Protein AF-A0A1B8AAI4-F1 (afdb_monomer)

Organism: Fusarium poae (NCBI:txid36050)

Nearest PDB structures (foldseek):
  9ij2-assembly1_A  TM=4.104E-01  e=3.677E-02  Mus musculus
  9ij5-assembly1_A  TM=4.271E-01  e=2.477E-01  Mus musculus
  7ygn-assembly1_A  TM=4.098E-01  e=9.358E-01  Mus musculus
  6qzk-assembly1_A  TM=4.898E-01  e=2.102E+00  Clostridium butyricum

Solvent-accessible surface area (backbone atoms only — not comparable to full-atom values): 19012 Å² total; per-residue (Å²): 134,85,79,75,84,74,70,87,77,75,79,49,54,63,94,78,35,78,76,90,71,96,54,97,81,63,77,77,63,63,61,59,46,61,58,96,90,41,52,33,32,42,46,83,74,74,63,85,56,103,82,72,88,71,78,86,84,61,49,58,63,83,48,30,52,53,31,27,33,72,86,79,64,48,39,24,36,46,53,34,62,35,56,66,68,72,44,85,81,81,52,39,64,50,79,89,48,59,62,64,49,34,47,44,36,34,75,77,64,42,24,33,70,81,79,52,43,72,61,76,88,74,88,81,90,84,88,91,82,78,73,50,75,64,56,53,50,50,51,53,48,50,55,49,48,53,52,48,52,53,48,52,52,52,50,46,47,50,32,64,79,66,71,49,61,56,60,59,64,57,34,64,70,58,44,50,58,50,31,72,78,39,57,80,44,67,86,67,56,64,78,47,39,67,59,51,51,50,52,47,51,54,50,46,52,57,49,49,54,50,50,30,49,51,57,71,59,26,75,45,50,36,25,37,38,44,50,77,46,73,45,99,86,73,44,40,37,37,39,31,32,41,36,34,28,30,74,86,70,45,82,45,75,45,79,76,46,78,40,77,52,79,77,68,90,43,16,64,50,53,22,55,55,50,49,49,52,35,56,74,50,68,40,57,96,37,62,52,38,67,46,65,72,100,48,76,38,50,61,50,13,52,53,54,41,44,46,73,65,37,73,85,61,50,72,78,58,58,79,75,66

Mean predicted aligned error: 17.2 Å

Secondary structure (DSSP, 8-state):
-----------S-TTT-------SS-----SEEEETTEEEEEHHHH--STT------SGGGGSEEEEEETTT--EEEEEHHHHHTTPPP---B-SS-SHHHHHHHHHHH-B-TTT-SBPP-------S-PPPHHHHHHHHHHHHHHHHHHHHHHHHHHHHHTT--GGGGG-HHHHHHHHHH-GGGGGTS-SSHHHHHHHHHHHHHHHHHHHHHHHHT-SS-EEEEEEEEE-TTS-EEEEEEEEEE-TTS-EEEEEEEEEE--SS--HHHHHHHHHHHHHHTT-GGGEEEEE--S-HHHHHHHHHHHHHH-TT--HHHHTT-

pLDDT: mean 79.58, std 19.48, range [28.8, 98.44]

Structure (mmCIF, N/CA/C/O backbone):
data_AF-A0A1B8AAI4-F1
#
_entry.id   AF-A0A1B8AAI4-F1
#
loop_
_atom_site.group_PDB
_atom_site.id
_atom_site.type_symbol
_atom_site.label_atom_id
_atom_site.label_alt_id
_atom_site.label_comp_id
_atom_site.label_asym_id
_atom_site.label_entity_id
_atom_site.label_seq_id
_atom_site.pdbx_PDB_ins_code
_atom_site.Cartn_x
_atom_site.Cartn_y
_atom_site.Cartn_z
_atom_site.occupancy
_atom_site.B_iso_or_equiv
_atom_site.auth_seq_id
_atom_site.auth_comp_id
_atom_site.auth_asym_id
_atom_site.auth_atom_id
_atom_site.pdbx_PDB_model_num
ATOM 1 N N . MET A 1 1 ? 27.679 26.493 27.510 1.00 34.38 1 MET A N 1
ATOM 2 C CA . MET A 1 1 ? 28.399 26.638 26.229 1.00 34.38 1 MET A CA 1
ATOM 3 C C . MET A 1 1 ? 27.343 26.735 25.140 1.00 34.38 1 MET A C 1
ATOM 5 O O . MET A 1 1 ? 26.678 25.747 24.858 1.00 34.38 1 MET A O 1
ATOM 9 N N . GLN A 1 2 ? 27.057 27.962 24.707 1.00 28.80 2 GLN A N 1
ATOM 10 C CA . GLN A 1 2 ? 25.957 28.299 23.803 1.00 28.80 2 GLN A CA 1
ATOM 11 C C . GLN A 1 2 ? 26.214 27.656 22.432 1.00 28.80 2 GLN A C 1
ATOM 13 O O . GLN A 1 2 ? 27.247 27.909 21.822 1.00 28.80 2 GLN A O 1
ATOM 18 N N . ARG A 1 3 ? 25.306 26.786 21.972 1.00 29.67 3 ARG A N 1
ATOM 19 C CA . ARG A 1 3 ? 25.207 26.445 20.548 1.00 29.67 3 ARG A CA 1
ATOM 20 C C . ARG A 1 3 ? 24.623 27.680 19.877 1.00 29.67 3 ARG A C 1
ATOM 22 O O . ARG A 1 3 ? 23.452 27.971 20.097 1.00 29.67 3 ARG A O 1
ATOM 29 N N . GLU A 1 4 ? 25.459 28.417 19.158 1.00 33.31 4 GLU A N 1
ATOM 30 C CA . GLU A 1 4 ? 25.030 29.517 18.299 1.00 33.31 4 GLU A CA 1
ATOM 31 C C . GLU A 1 4 ? 23.899 29.034 17.382 1.00 33.31 4 GLU A C 1
ATOM 33 O O . GLU A 1 4 ? 23.954 27.931 16.826 1.00 33.31 4 GLU A O 1
ATOM 38 N N . GLU A 1 5 ? 22.845 29.841 17.306 1.00 33.62 5 GLU A N 1
ATOM 39 C CA . GLU A 1 5 ? 21.698 29.662 16.427 1.00 33.62 5 GLU A CA 1
ATOM 40 C C . GLU A 1 5 ? 22.200 29.482 14.989 1.00 33.62 5 GLU A C 1
ATOM 42 O O . GLU A 1 5 ? 22.681 30.416 14.352 1.00 33.62 5 GLU A O 1
ATOM 47 N N . LEU A 1 6 ? 22.141 28.250 14.479 1.00 39.22 6 LEU A N 1
ATOM 48 C CA . LEU A 1 6 ? 22.338 27.984 13.061 1.00 39.22 6 LEU A CA 1
ATOM 49 C C . LEU A 1 6 ? 21.170 28.642 12.325 1.00 39.22 6 LEU A C 1
ATOM 51 O O . LEU A 1 6 ? 20.043 28.154 12.413 1.00 39.22 6 LEU A O 1
ATOM 55 N N . ASP A 1 7 ? 21.439 29.749 11.633 1.00 50.81 7 ASP A N 1
ATOM 56 C CA . ASP A 1 7 ? 20.500 30.399 10.721 1.00 50.81 7 ASP A CA 1
ATOM 57 C C . ASP A 1 7 ? 19.914 29.337 9.763 1.00 50.81 7 ASP A C 1
ATOM 59 O O . ASP A 1 7 ? 20.584 28.852 8.847 1.00 50.81 7 ASP A O 1
ATOM 63 N N . ASN A 1 8 ? 18.664 28.925 10.003 1.00 56.59 8 ASN A N 1
ATOM 64 C CA . ASN A 1 8 ? 17.932 27.944 9.194 1.00 56.59 8 ASN A CA 1
ATOM 65 C C . ASN A 1 8 ? 17.464 28.598 7.885 1.00 56.59 8 ASN A C 1
ATOM 67 O O . ASN A 1 8 ? 16.274 28.835 7.684 1.00 56.59 8 ASN A O 1
ATOM 71 N N . VAL A 1 9 ? 18.403 28.922 6.997 1.00 63.56 9 VAL A N 1
ATOM 72 C CA . VAL A 1 9 ? 18.100 29.498 5.683 1.00 63.56 9 VAL A CA 1
ATOM 73 C C . VAL A 1 9 ? 18.006 28.376 4.651 1.00 63.56 9 VAL A C 1
ATOM 75 O O . VAL A 1 9 ? 18.982 27.670 4.397 1.00 63.56 9 VAL A O 1
ATOM 78 N N . VAL A 1 10 ? 16.822 28.220 4.057 1.00 69.75 10 VAL A N 1
ATOM 79 C CA . VAL A 1 10 ? 16.544 27.289 2.953 1.00 69.75 10 VAL A CA 1
ATOM 80 C C . VAL A 1 10 ? 16.357 28.122 1.690 1.00 69.75 10 VAL A C 1
ATOM 82 O O . VAL A 1 10 ? 15.412 28.905 1.599 1.00 69.75 10 VAL A O 1
ATOM 85 N N . LEU A 1 11 ? 17.278 27.990 0.738 1.00 73.56 11 LEU A N 1
ATOM 86 C CA . LEU A 1 11 ? 17.267 28.742 -0.520 1.00 73.56 11 LEU A CA 1
ATOM 87 C C . LEU A 1 11 ? 17.008 27.832 -1.720 1.00 73.56 11 LEU A C 1
ATOM 89 O O . LEU A 1 11 ? 16.503 28.290 -2.746 1.00 73.56 11 LEU A O 1
ATOM 93 N N . ALA A 1 12 ? 17.327 26.541 -1.599 1.00 71.25 12 ALA A N 1
ATOM 94 C CA . ALA A 1 12 ? 17.116 25.578 -2.660 1.00 71.25 12 ALA A CA 1
ATOM 95 C C . ALA A 1 12 ? 15.621 25.461 -3.011 1.00 71.25 12 ALA A C 1
ATOM 97 O O . ALA A 1 12 ? 14.787 25.270 -2.122 1.00 71.25 12 ALA A O 1
ATOM 98 N N . PRO A 1 13 ? 15.262 25.516 -4.307 1.00 65.56 13 PRO A N 1
ATOM 99 C CA . PRO A 1 13 ? 13.880 25.351 -4.732 1.00 65.56 13 PRO A CA 1
ATOM 100 C C . PRO A 1 13 ? 13.376 23.940 -4.414 1.00 65.56 13 PRO A C 1
ATOM 102 O O . PRO A 1 13 ? 14.155 22.983 -4.363 1.00 65.56 13 PRO A O 1
ATOM 105 N N . GLU A 1 14 ? 12.057 23.786 -4.290 1.00 59.19 14 GLU A N 1
ATOM 106 C CA . GLU A 1 14 ? 11.411 22.510 -3.942 1.00 59.19 14 GLU A CA 1
ATOM 107 C C . GLU A 1 14 ? 11.769 21.356 -4.893 1.00 59.19 14 GLU A C 1
ATOM 109 O O . GLU A 1 14 ? 11.839 20.194 -4.486 1.00 59.19 14 GLU A O 1
ATOM 114 N N . SER A 1 15 ? 12.064 21.672 -6.159 1.00 54.41 15 SER A N 1
ATOM 115 C CA . SER A 1 15 ? 12.542 20.713 -7.162 1.00 54.41 15 SER A CA 1
ATOM 116 C C . SER A 1 15 ? 13.876 20.054 -6.786 1.00 54.41 15 SER A C 1
ATOM 118 O O . SER A 1 15 ? 14.163 18.939 -7.224 1.00 54.41 15 SER A O 1
ATOM 120 N N . ILE A 1 16 ? 14.687 20.717 -5.959 1.00 58.47 16 ILE A N 1
ATOM 121 C CA . ILE A 1 16 ? 15.990 20.245 -5.488 1.00 58.47 16 ILE A CA 1
ATOM 122 C C . ILE A 1 16 ? 15.903 19.809 -4.019 1.00 58.47 16 ILE A C 1
ATOM 124 O O . ILE A 1 16 ? 16.446 18.748 -3.677 1.00 58.47 16 ILE A O 1
ATOM 128 N N . ASN A 1 17 ? 15.182 20.553 -3.176 1.00 56.22 17 ASN A N 1
ATOM 129 C CA . ASN A 1 17 ? 15.042 20.304 -1.742 1.00 56.22 17 ASN A CA 1
ATOM 130 C C . ASN A 1 17 ? 13.558 20.250 -1.319 1.00 56.22 17 ASN A C 1
ATOM 132 O O . ASN A 1 17 ? 12.914 21.276 -1.152 1.00 56.22 17 ASN A O 1
ATOM 136 N N . ASN A 1 18 ? 13.001 19.047 -1.134 1.00 54.12 18 ASN A N 1
ATOM 137 C CA . ASN A 1 18 ? 11.610 18.865 -0.699 1.00 54.12 18 ASN A CA 1
ATOM 138 C C . ASN A 1 18 ? 11.537 18.839 0.836 1.00 54.12 18 ASN A C 1
ATOM 140 O O . ASN A 1 18 ? 11.445 17.773 1.453 1.00 54.12 18 ASN A O 1
ATOM 144 N N . THR A 1 19 ? 11.649 20.003 1.470 1.00 51.91 19 THR A N 1
ATOM 145 C CA . THR A 1 19 ? 11.389 20.142 2.905 1.00 51.91 19 THR A CA 1
ATOM 146 C C . THR A 1 19 ? 9.880 20.208 3.105 1.00 51.91 19 THR A C 1
ATOM 148 O O . THR A 1 19 ? 9.286 21.276 3.027 1.00 51.91 19 THR A O 1
ATOM 151 N N . GLY A 1 20 ? 9.236 19.058 3.310 1.00 48.81 20 GLY A N 1
ATOM 152 C CA . GLY A 1 20 ? 7.796 19.005 3.553 1.00 48.81 20 GLY A CA 1
ATOM 153 C C . GLY A 1 20 ? 7.396 19.864 4.756 1.00 48.81 20 GLY A C 1
ATOM 154 O O . GLY A 1 20 ? 7.617 19.460 5.893 1.00 48.81 20 GLY A O 1
ATOM 155 N N . SER A 1 21 ? 6.782 21.021 4.508 1.00 40.12 21 SER A N 1
ATOM 156 C CA . SER A 1 21 ? 6.141 21.850 5.526 1.00 40.12 21 SER A CA 1
ATOM 157 C C . SER A 1 21 ? 4.768 22.299 5.031 1.00 40.12 21 SER A C 1
ATOM 159 O O . SER A 1 21 ? 4.639 22.944 3.995 1.00 40.12 21 SER A O 1
ATOM 161 N N . ARG A 1 22 ? 3.733 21.900 5.776 1.00 43.16 22 ARG A N 1
ATOM 162 C CA . ARG A 1 22 ? 2.397 22.497 5.749 1.00 43.16 22 ARG A CA 1
ATOM 163 C C . ARG A 1 22 ? 2.453 23.715 6.670 1.00 43.16 22 ARG A C 1
ATOM 165 O O . ARG A 1 22 ? 2.249 23.546 7.867 1.00 43.16 22 ARG A O 1
ATOM 172 N N . ASP A 1 23 ? 2.722 24.892 6.127 1.00 39.84 23 ASP A N 1
ATOM 173 C CA . ASP A 1 23 ? 2.556 26.157 6.846 1.00 39.84 23 ASP A CA 1
ATOM 174 C C . ASP A 1 23 ? 1.923 27.195 5.896 1.00 39.84 23 ASP A C 1
ATOM 176 O O . ASP A 1 23 ? 2.442 27.369 4.789 1.00 39.84 23 ASP A O 1
ATOM 180 N N . PRO A 1 24 ? 0.776 27.817 6.239 1.00 37.88 24 PRO A N 1
ATOM 181 C CA . PRO A 1 24 ? 0.118 28.823 5.403 1.00 37.88 24 PRO A CA 1
ATOM 182 C C . PRO A 1 24 ? 0.916 30.125 5.221 1.00 37.88 24 PRO A C 1
ATOM 184 O O . PRO A 1 24 ? 0.613 30.856 4.282 1.00 37.88 24 PRO A O 1
ATOM 187 N N . ASP A 1 25 ? 1.953 30.377 6.030 1.00 42.16 25 ASP A N 1
ATOM 188 C CA . ASP A 1 25 ? 2.967 31.424 5.794 1.00 42.16 25 ASP A CA 1
ATOM 189 C C . ASP A 1 25 ? 4.145 30.869 4.973 1.00 42.16 25 ASP A C 1
ATOM 191 O O . ASP A 1 25 ? 5.317 30.909 5.355 1.00 42.16 25 ASP A O 1
ATOM 195 N N . ALA A 1 26 ? 3.805 30.280 3.827 1.00 37.06 26 ALA A N 1
ATOM 196 C CA . ALA A 1 26 ? 4.727 29.617 2.921 1.00 37.06 26 ALA A CA 1
ATOM 197 C C . ALA A 1 26 ? 5.975 30.469 2.621 1.00 37.06 26 ALA A C 1
ATOM 199 O O . ALA A 1 26 ? 5.877 31.552 2.049 1.00 37.06 26 ALA A O 1
ATOM 200 N N . LEU A 1 27 ? 7.146 29.909 2.956 1.00 45.19 27 LEU A N 1
ATOM 201 C CA . LEU A 1 27 ? 8.455 30.194 2.359 1.00 45.19 27 LEU A CA 1
ATOM 202 C C . LEU A 1 27 ? 8.681 31.672 2.010 1.00 45.19 27 LEU A C 1
ATOM 204 O O . LEU A 1 27 ? 8.774 32.039 0.836 1.00 45.19 27 LEU A O 1
ATOM 208 N N . ILE A 1 28 ? 8.877 32.520 3.019 1.00 43.94 28 ILE A N 1
ATOM 209 C CA . ILE A 1 28 ? 9.619 33.756 2.770 1.00 43.94 28 ILE A CA 1
ATOM 210 C C . ILE A 1 28 ? 11.049 33.308 2.455 1.00 43.94 28 ILE A C 1
ATOM 212 O O . ILE A 1 28 ? 11.814 33.036 3.371 1.00 43.94 28 ILE A O 1
ATOM 216 N N . GLN A 1 29 ? 11.395 33.159 1.170 1.00 55.16 29 GLN A N 1
ATOM 217 C CA . GLN A 1 29 ? 12.791 33.126 0.733 1.00 55.16 29 GLN A CA 1
ATOM 218 C C . GLN A 1 29 ? 13.338 34.512 1.063 1.00 55.16 29 GLN A C 1
ATOM 220 O O . GLN A 1 29 ? 12.988 35.463 0.361 1.00 55.16 29 GLN A O 1
ATOM 225 N N . PRO A 1 30 ? 14.096 34.682 2.155 1.00 62.38 30 PRO A N 1
ATOM 226 C CA . PRO A 1 30 ? 14.437 36.016 2.594 1.00 62.38 30 PRO A CA 1
ATOM 227 C C . PRO A 1 30 ? 15.355 36.638 1.541 1.00 62.38 30 PRO A C 1
ATOM 229 O O . PRO A 1 30 ? 16.372 36.057 1.158 1.00 62.38 30 PRO A O 1
ATOM 232 N N . ASP A 1 31 ? 14.987 37.822 1.054 1.00 70.56 31 ASP A N 1
ATOM 233 C CA . ASP A 1 31 ? 15.823 38.570 0.111 1.00 70.56 31 ASP A CA 1
ATOM 234 C C . ASP A 1 31 ? 17.185 38.901 0.737 1.00 70.56 31 ASP A C 1
ATOM 236 O O . ASP A 1 31 ? 18.188 39.012 0.028 1.00 70.56 31 ASP A O 1
ATOM 240 N N . GLU A 1 32 ? 17.220 38.999 2.070 1.00 79.38 32 GLU A N 1
ATOM 241 C CA . GLU A 1 32 ? 18.398 39.254 2.887 1.00 79.38 32 GLU A CA 1
ATOM 242 C C . GLU A 1 32 ? 18.463 38.296 4.079 1.00 79.38 32 GLU A C 1
ATOM 244 O O . GLU A 1 32 ? 17.502 38.169 4.835 1.00 79.38 32 GLU A O 1
ATOM 249 N N . PHE A 1 33 ? 19.605 37.649 4.290 1.00 82.62 33 PHE A N 1
ATOM 250 C CA . PHE A 1 33 ? 19.789 36.676 5.368 1.00 82.62 33 PHE A CA 1
ATOM 251 C C . PHE A 1 33 ? 21.232 36.647 5.863 1.00 82.62 33 PHE A C 1
ATOM 253 O O . PHE A 1 33 ? 22.133 37.230 5.253 1.00 82.62 33 PHE A O 1
ATOM 260 N N . LYS A 1 34 ? 21.454 35.969 6.990 1.00 80.94 34 LYS A N 1
ATOM 261 C CA . LYS A 1 34 ? 22.791 35.696 7.513 1.00 80.94 34 LYS A CA 1
ATOM 262 C C . LYS A 1 34 ? 23.221 34.278 7.159 1.00 80.94 34 LYS A C 1
ATOM 264 O O . LYS A 1 34 ? 22.426 33.345 7.181 1.00 80.94 34 LYS A O 1
ATOM 269 N N . LEU A 1 35 ? 24.485 34.139 6.782 1.00 80.19 35 LEU A N 1
ATOM 270 C CA . LEU A 1 35 ? 25.121 32.860 6.500 1.00 80.19 35 LEU A CA 1
ATOM 271 C C . LEU A 1 35 ? 26.561 32.926 7.006 1.00 80.19 35 LEU A C 1
ATOM 273 O O . LEU A 1 35 ? 27.309 33.821 6.623 1.00 80.19 35 LEU A O 1
ATOM 277 N N . GLN A 1 36 ? 26.943 31.989 7.878 1.00 79.00 36 GLN A N 1
ATOM 278 C CA . GLN A 1 36 ? 28.280 31.945 8.500 1.00 79.00 36 GLN A CA 1
ATOM 279 C C . GLN A 1 36 ? 28.678 33.270 9.184 1.00 79.00 36 GLN A C 1
ATOM 281 O O . GLN A 1 36 ? 29.826 33.696 9.119 1.00 79.00 36 GLN A O 1
ATOM 286 N N . GLY A 1 37 ? 27.714 33.946 9.819 1.00 77.50 37 GLY A N 1
ATOM 287 C CA . GLY A 1 37 ? 27.940 35.206 10.536 1.00 77.50 37 GLY A CA 1
ATOM 288 C C . GLY A 1 37 ? 27.995 36.468 9.663 1.00 77.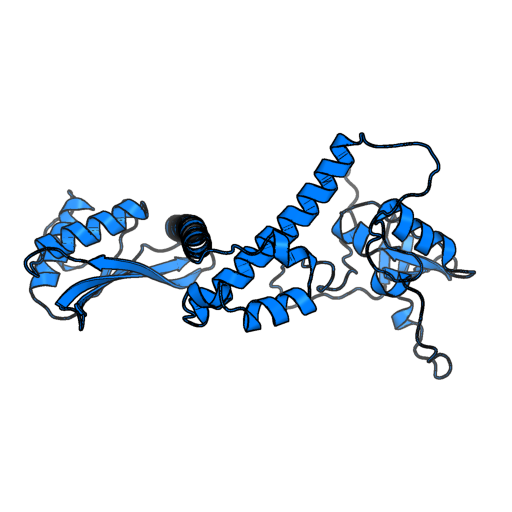50 37 GLY A C 1
ATOM 289 O O . GLY A 1 37 ? 28.041 37.567 10.213 1.00 77.50 37 GLY A O 1
ATOM 290 N N . GLU A 1 38 ? 27.926 36.357 8.330 1.00 82.38 38 GLU A N 1
ATOM 291 C CA . GLU A 1 38 ? 27.888 37.504 7.410 1.0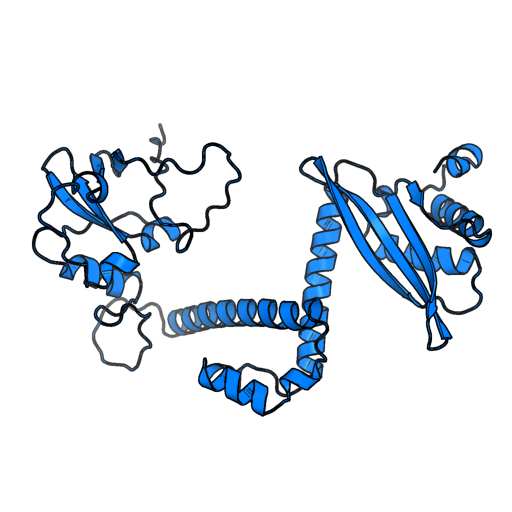0 82.38 38 GLU A CA 1
ATOM 292 C C . GLU A 1 38 ? 26.506 37.692 6.759 1.00 82.38 38 GLU A C 1
ATOM 294 O O . GLU A 1 38 ? 25.770 36.731 6.541 1.00 82.38 38 GLU A O 1
ATOM 299 N N . GLN A 1 39 ? 26.138 38.944 6.452 1.00 86.75 39 GLN A N 1
ATOM 300 C CA . GLN A 1 39 ? 24.870 39.282 5.791 1.00 86.75 39 GLN A CA 1
ATOM 301 C C . GLN A 1 39 ? 24.989 39.258 4.265 1.00 86.75 39 GLN A C 1
ATOM 303 O O . GLN A 1 39 ? 25.840 39.940 3.684 1.00 86.75 39 GLN A O 1
ATOM 308 N N . TYR A 1 40 ? 24.055 38.558 3.628 1.00 86.12 40 TYR A N 1
ATOM 309 C CA . TYR A 1 40 ? 23.952 38.404 2.183 1.00 86.12 40 TYR A CA 1
ATOM 310 C C . TYR A 1 40 ? 22.584 38.850 1.670 1.00 86.12 40 TYR A C 1
ATOM 312 O O . TYR A 1 40 ? 21.576 38.703 2.357 1.00 86.12 40 TYR A O 1
ATOM 320 N N . THR A 1 41 ? 22.559 39.359 0.439 1.00 85.12 41 THR A N 1
ATOM 321 C CA . THR A 1 41 ? 21.342 39.679 -0.317 1.00 85.12 41 THR A CA 1
ATOM 322 C C . THR A 1 41 ? 21.337 38.902 -1.629 1.00 85.12 41 THR A C 1
ATOM 324 O O . THR A 1 41 ? 22.370 38.800 -2.297 1.00 85.12 41 THR A O 1
ATOM 327 N N . ARG A 1 42 ? 20.185 38.373 -2.042 1.00 82.62 42 ARG A N 1
ATOM 328 C CA . ARG A 1 42 ? 20.056 37.662 -3.322 1.00 82.62 42 ARG A CA 1
ATOM 329 C C . ARG A 1 42 ? 20.203 38.630 -4.491 1.00 82.62 42 ARG A C 1
ATOM 331 O O . ARG A 1 42 ? 19.500 39.638 -4.586 1.00 82.62 42 ARG A O 1
ATOM 338 N N . CYS A 1 43 ? 21.084 38.315 -5.438 1.00 76.12 43 CYS A N 1
ATOM 339 C CA . CYS A 1 43 ? 21.310 39.183 -6.597 1.00 76.12 43 CYS A CA 1
ATOM 340 C C . CYS A 1 43 ? 20.075 39.309 -7.511 1.00 76.12 43 CYS A C 1
ATOM 342 O O . CYS A 1 43 ? 19.957 40.296 -8.241 1.00 76.12 43 CYS A O 1
ATOM 344 N N . SER A 1 44 ? 19.152 38.341 -7.467 1.00 67.81 44 SER A N 1
ATOM 345 C CA . SER A 1 44 ? 17.877 38.353 -8.202 1.00 67.81 44 SER A CA 1
ATOM 346 C C . SER A 1 44 ? 16.978 39.542 -7.836 1.00 67.81 44 SER A C 1
ATOM 348 O O . SER A 1 44 ? 16.244 40.038 -8.690 1.00 67.81 44 SER A O 1
ATOM 350 N N . VAL A 1 45 ? 17.080 40.047 -6.604 1.00 65.94 45 VAL A N 1
ATOM 351 C CA . VAL A 1 45 ? 16.267 41.153 -6.069 1.00 65.94 45 VAL A CA 1
ATOM 352 C C . VAL A 1 45 ? 16.842 42.512 -6.475 1.00 65.94 45 VAL A C 1
ATOM 354 O O . VAL A 1 45 ? 16.111 43.455 -6.772 1.00 65.94 45 VAL A O 1
ATOM 357 N N . ILE A 1 46 ? 18.170 42.595 -6.563 1.00 64.69 46 ILE A N 1
ATOM 358 C CA . ILE A 1 46 ? 18.919 43.822 -6.868 1.00 64.69 46 ILE A CA 1
ATOM 359 C C . ILE A 1 46 ? 18.831 44.177 -8.370 1.00 64.69 46 ILE A C 1
ATOM 361 O O . ILE A 1 46 ? 18.910 45.344 -8.752 1.00 64.69 46 ILE A O 1
ATOM 365 N N . ALA A 1 47 ? 18.647 43.189 -9.253 1.00 57.00 47 ALA A N 1
ATOM 366 C CA . ALA A 1 47 ? 18.776 43.332 -10.708 1.00 57.00 47 ALA A CA 1
ATOM 367 C C . ALA A 1 47 ? 17.512 43.818 -11.465 1.00 57.00 47 ALA A C 1
ATOM 369 O O . ALA A 1 47 ? 17.301 43.426 -12.613 1.00 57.00 47 ALA A O 1
ATOM 370 N N . ARG A 1 48 ? 16.680 44.706 -10.898 1.00 46.84 48 ARG A N 1
ATOM 371 C CA . ARG A 1 48 ? 15.524 45.317 -11.606 1.00 46.84 48 ARG A CA 1
ATOM 372 C C . ARG A 1 48 ? 15.894 46.588 -12.391 1.00 46.84 48 ARG A C 1
ATOM 374 O O . ARG A 1 48 ? 15.241 47.619 -12.270 1.00 46.84 48 ARG A O 1
ATOM 381 N N . GLY A 1 49 ? 16.953 46.521 -13.201 1.00 45.19 49 GLY A N 1
ATOM 382 C CA . GLY A 1 49 ? 17.345 47.591 -14.129 1.00 45.19 49 GLY A CA 1
ATOM 383 C C . GLY A 1 49 ? 17.155 47.173 -15.599 1.00 45.19 49 GLY A C 1
ATOM 384 O O . GLY A 1 49 ? 17.470 46.027 -15.921 1.00 45.19 49 GLY A O 1
ATOM 385 N N . PRO A 1 50 ? 16.735 48.056 -16.532 1.00 41.06 50 PRO A N 1
ATOM 386 C CA . PRO A 1 50 ? 16.318 47.684 -17.899 1.00 41.06 50 PRO A CA 1
ATOM 387 C C . PRO A 1 50 ? 17.428 47.168 -18.841 1.00 41.06 50 PRO A C 1
ATOM 389 O O . PRO A 1 50 ? 17.217 47.097 -20.048 1.00 41.06 50 PRO A O 1
ATOM 392 N N . ARG A 1 51 ? 18.639 46.864 -18.349 1.00 41.91 51 ARG A N 1
ATOM 393 C CA . ARG A 1 51 ? 19.843 46.673 -19.186 1.00 41.91 51 ARG A CA 1
ATOM 394 C C . ARG A 1 51 ? 20.586 45.343 -19.027 1.00 41.91 51 ARG A C 1
ATOM 396 O O . ARG A 1 51 ? 21.707 45.230 -19.509 1.00 41.91 51 ARG A O 1
ATOM 403 N N . SER A 1 52 ? 20.006 44.309 -18.417 1.00 47.97 52 SER A N 1
ATOM 404 C CA . SER A 1 52 ? 20.682 43.000 -18.367 1.00 47.97 52 SER A CA 1
ATOM 405 C C . SER A 1 52 ? 19.727 41.809 -18.426 1.00 47.97 52 SER A C 1
ATOM 407 O O . SER A 1 52 ? 19.596 41.045 -17.476 1.00 47.97 52 SER A O 1
ATOM 409 N N . THR A 1 53 ? 19.116 41.594 -19.586 1.00 46.66 53 THR A N 1
ATOM 410 C CA . THR A 1 53 ? 18.387 40.364 -19.940 1.00 46.66 53 THR A CA 1
ATOM 411 C C . THR A 1 53 ? 19.271 39.367 -20.701 1.00 46.66 53 THR A C 1
ATOM 413 O O . THR A 1 53 ? 18.810 38.665 -21.599 1.00 46.66 53 THR A O 1
ATOM 416 N N . LYS A 1 54 ? 20.565 39.258 -20.361 1.00 52.59 54 LYS A N 1
ATOM 417 C CA . LYS A 1 54 ? 21.373 38.130 -20.849 1.00 52.59 54 LYS A CA 1
ATOM 418 C C . LYS A 1 54 ? 21.012 36.893 -20.032 1.00 52.59 54 LYS A C 1
ATOM 420 O O . LYS A 1 54 ? 21.310 36.829 -18.840 1.00 52.59 54 LYS A O 1
ATOM 425 N N . LYS A 1 55 ? 20.349 35.923 -20.674 1.00 55.47 55 LYS A N 1
ATOM 426 C CA . LYS A 1 55 ? 20.085 34.607 -20.079 1.00 55.47 55 LYS A CA 1
ATOM 427 C C . LYS A 1 55 ? 21.408 34.019 -19.594 1.00 55.47 55 LYS A C 1
ATOM 429 O O . LYS A 1 55 ? 22.382 33.967 -20.343 1.00 55.47 55 LYS A O 1
ATOM 434 N N . ARG A 1 56 ? 21.442 33.612 -18.329 1.00 66.25 56 ARG A N 1
ATOM 435 C CA . ARG A 1 56 ? 22.596 32.935 -17.745 1.00 66.25 56 ARG A CA 1
ATOM 436 C C . ARG A 1 56 ? 22.690 31.537 -18.359 1.00 66.25 56 ARG A C 1
ATOM 438 O O . ARG A 1 56 ? 21.718 30.794 -18.318 1.00 66.25 56 ARG A O 1
ATOM 445 N N . THR A 1 57 ? 23.832 31.205 -18.952 1.00 64.31 57 THR A N 1
ATOM 446 C CA . THR A 1 57 ? 24.016 29.985 -19.766 1.00 64.31 57 THR A CA 1
ATOM 447 C C . THR A 1 57 ? 24.858 28.907 -19.087 1.00 64.31 57 THR A C 1
ATOM 449 O O . THR A 1 57 ? 24.943 27.794 -19.588 1.00 64.31 57 THR A O 1
ATOM 452 N N . SER A 1 58 ? 25.503 29.218 -17.960 1.00 76.75 58 SER A N 1
ATOM 453 C CA . SER A 1 58 ? 26.399 28.281 -17.274 1.00 76.75 58 SER A CA 1
ATOM 454 C C . SER A 1 58 ? 25.639 27.270 -16.408 1.00 76.75 58 SER A C 1
ATOM 456 O O . SER A 1 58 ? 24.680 27.628 -15.726 1.00 76.75 58 SER A O 1
ATOM 458 N N . VAL A 1 59 ? 26.136 26.032 -16.377 1.00 76.31 59 VAL A N 1
ATOM 459 C CA . VAL A 1 59 ? 25.610 24.900 -15.591 1.00 76.31 59 VAL A CA 1
ATOM 460 C C . VAL A 1 59 ? 25.409 25.231 -14.110 1.00 76.31 59 VAL A C 1
ATOM 462 O O . VAL A 1 59 ? 24.457 24.751 -13.497 1.00 76.31 59 VAL A O 1
ATOM 465 N N . ILE A 1 60 ? 26.262 26.079 -13.527 1.00 78.31 60 ILE A N 1
ATOM 466 C CA . ILE A 1 60 ? 26.210 26.407 -12.093 1.00 78.31 60 ILE A CA 1
ATOM 467 C C . ILE A 1 60 ? 24.858 26.985 -11.649 1.00 78.31 60 ILE A C 1
ATOM 469 O O . ILE A 1 60 ? 24.474 26.838 -10.492 1.00 78.31 60 ILE A O 1
ATOM 473 N N . TRP A 1 61 ? 24.113 27.604 -12.570 1.00 82.06 61 TRP A N 1
ATOM 474 C CA . TRP A 1 61 ? 22.819 28.231 -12.289 1.00 82.06 61 TRP A CA 1
ATOM 475 C C . TRP A 1 61 ? 21.654 27.239 -12.236 1.00 82.06 61 TRP A C 1
ATOM 477 O O . TRP A 1 61 ? 20.566 27.605 -11.806 1.00 82.06 61 TRP A O 1
ATOM 487 N N . LEU A 1 62 ? 21.872 25.986 -12.647 1.00 73.62 62 LEU A N 1
ATOM 488 C CA . LEU A 1 62 ? 20.904 24.900 -12.461 1.00 73.62 62 LEU A CA 1
ATOM 489 C C . LEU A 1 62 ? 20.911 24.378 -11.015 1.00 73.62 62 LEU A C 1
ATOM 491 O O . LEU A 1 62 ? 19.917 23.827 -10.551 1.00 73.62 62 LEU A O 1
ATOM 495 N N . TYR A 1 63 ? 22.029 24.558 -10.306 1.00 77.44 63 TYR A N 1
ATOM 496 C CA . TYR A 1 63 ? 22.295 23.948 -8.999 1.00 77.44 63 TYR A CA 1
ATOM 497 C C . TYR A 1 63 ? 22.613 24.961 -7.897 1.00 77.44 63 TYR A C 1
ATOM 499 O O . TYR A 1 63 ? 22.996 24.567 -6.794 1.00 77.44 63 TYR A O 1
ATOM 507 N N . GLY A 1 64 ? 22.458 26.252 -8.177 1.00 85.50 64 GLY A N 1
ATOM 508 C CA . GLY A 1 64 ? 22.732 27.304 -7.214 1.00 85.50 64 GLY A CA 1
ATOM 509 C C . GLY A 1 64 ? 22.366 28.695 -7.711 1.00 85.50 64 GLY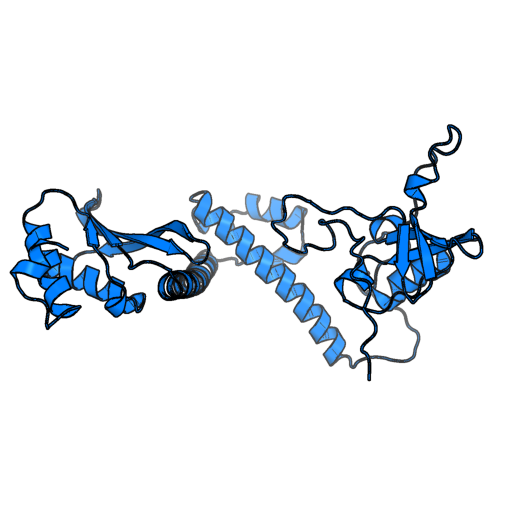 A C 1
ATOM 510 O O . GLY A 1 64 ? 21.925 28.878 -8.847 1.00 85.50 64 GLY A O 1
ATOM 511 N N . GLU A 1 65 ? 22.596 29.686 -6.860 1.00 84.19 65 GLU A N 1
ATOM 512 C CA . GLU A 1 65 ? 22.338 31.102 -7.135 1.00 84.19 65 GLU A CA 1
ATOM 513 C C . GLU A 1 65 ? 23.469 32.003 -6.641 1.00 84.19 65 GLU A C 1
ATOM 515 O O . GLU A 1 65 ? 24.339 31.567 -5.891 1.00 84.19 65 GLU A O 1
ATOM 520 N N . ASP A 1 66 ? 23.486 33.261 -7.091 1.00 88.06 66 ASP A N 1
ATOM 521 C CA . ASP A 1 66 ? 24.465 34.249 -6.651 1.00 88.06 66 ASP A CA 1
ATOM 522 C C . ASP A 1 66 ? 23.917 35.149 -5.550 1.00 88.06 66 ASP A C 1
ATOM 524 O O . ASP A 1 66 ? 22.821 35.710 -5.628 1.00 88.06 66 ASP A O 1
ATOM 528 N N . LEU A 1 67 ? 24.760 35.334 -4.546 1.00 88.19 67 LEU A N 1
ATOM 529 C CA . LEU A 1 67 ? 24.526 36.177 -3.393 1.00 88.19 67 LEU A CA 1
ATOM 530 C C . LEU A 1 67 ? 25.520 37.332 -3.414 1.00 88.19 67 LEU A C 1
ATOM 532 O O . LEU A 1 67 ? 26.676 37.159 -3.805 1.00 88.19 67 LEU A O 1
ATOM 536 N N . GLN A 1 68 ? 25.090 38.504 -2.965 1.00 87.69 68 GLN A N 1
ATOM 537 C CA . GLN A 1 68 ? 25.955 39.654 -2.751 1.00 87.69 68 GLN A CA 1
ATOM 538 C C . GLN A 1 68 ? 26.145 39.886 -1.253 1.00 87.69 68 GLN A C 1
ATOM 540 O O . GLN A 1 68 ? 25.171 40.084 -0.530 1.00 87.69 68 GLN A O 1
ATOM 545 N N . SER A 1 69 ? 27.396 39.889 -0.789 1.00 87.25 69 SER A N 1
ATOM 546 C CA . SER A 1 69 ? 27.714 40.275 0.589 1.00 87.25 69 SER A CA 1
ATOM 547 C C . SER A 1 69 ? 27.410 41.757 0.798 1.00 87.25 69 SER A C 1
ATOM 549 O O . SER A 1 69 ? 27.810 42.605 -0.005 1.00 87.25 69 SER A O 1
ATOM 551 N N . LYS A 1 70 ? 26.728 42.101 1.894 1.00 85.81 70 LYS A N 1
ATOM 552 C CA . LYS A 1 70 ? 26.465 43.506 2.246 1.00 85.81 70 LYS A CA 1
ATOM 553 C C . LYS A 1 70 ? 27.718 44.253 2.689 1.00 85.81 70 LYS A C 1
ATOM 555 O O . LYS A 1 70 ? 27.778 45.473 2.550 1.00 85.81 70 LYS A O 1
ATOM 560 N N . ARG A 1 71 ? 28.707 43.527 3.214 1.00 84.50 71 ARG A N 1
ATOM 561 C CA . ARG A 1 71 ? 29.924 44.095 3.798 1.00 84.50 71 ARG A CA 1
ATOM 562 C C . ARG A 1 71 ? 30.858 44.656 2.733 1.00 84.50 71 ARG A C 1
ATOM 564 O O . ARG A 1 71 ? 31.310 45.788 2.850 1.00 84.50 71 ARG A O 1
ATOM 571 N N . ASP A 1 72 ? 31.150 43.863 1.708 1.00 83.69 72 ASP A N 1
ATOM 572 C CA . ASP A 1 72 ? 32.166 44.183 0.699 1.00 83.69 72 ASP A CA 1
ATOM 573 C C . ASP A 1 72 ? 31.626 44.183 -0.739 1.00 83.69 72 ASP A C 1
ATOM 575 O O . ASP A 1 72 ? 32.382 44.382 -1.691 1.00 83.69 72 ASP A O 1
ATOM 579 N N . ARG A 1 73 ? 30.310 43.982 -0.907 1.00 82.56 73 ARG A N 1
ATOM 580 C CA . ARG A 1 73 ? 29.610 43.911 -2.198 1.00 82.56 73 ARG A CA 1
ATOM 581 C C . ARG A 1 73 ? 30.124 42.811 -3.132 1.00 82.56 73 ARG A C 1
ATOM 583 O O . ARG A 1 73 ? 29.752 42.818 -4.312 1.00 82.56 73 ARG A O 1
ATOM 590 N N . LYS A 1 74 ? 30.910 41.844 -2.641 1.00 86.00 74 LYS A N 1
ATOM 591 C CA . LYS A 1 74 ? 31.377 40.709 -3.446 1.00 86.00 74 LYS A CA 1
ATOM 592 C C . LYS A 1 74 ? 30.236 39.754 -3.765 1.00 86.00 74 LYS A C 1
ATOM 594 O O . LYS A 1 74 ? 29.325 39.562 -2.961 1.00 86.00 74 LYS A O 1
ATOM 599 N N . ARG A 1 75 ? 30.308 39.152 -4.956 1.00 88.19 75 ARG A N 1
ATOM 600 C CA . ARG A 1 75 ? 29.354 38.140 -5.418 1.00 88.19 75 ARG A CA 1
ATOM 601 C C . ARG A 1 75 ? 29.913 36.741 -5.227 1.00 88.19 75 ARG A C 1
ATOM 603 O O . ARG A 1 75 ? 30.992 36.444 -5.741 1.00 88.19 75 ARG A O 1
ATOM 610 N N . VAL A 1 76 ? 29.151 35.896 -4.548 1.00 89.00 76 VAL A N 1
ATOM 611 C CA . VAL A 1 76 ? 29.484 34.498 -4.256 1.00 89.00 76 VAL A CA 1
ATOM 612 C C . VAL A 1 76 ? 28.363 33.574 -4.711 1.00 89.00 76 VAL A C 1
ATOM 614 O O . VAL A 1 76 ? 27.226 34.013 -4.859 1.00 89.00 76 VAL A O 1
ATOM 617 N N . TRP A 1 77 ? 28.673 32.306 -4.954 1.00 91.44 77 TRP A N 1
ATOM 618 C CA . TRP A 1 77 ? 27.712 31.305 -5.407 1.00 91.44 77 TRP A CA 1
ATOM 619 C C . TRP A 1 77 ? 27.323 30.346 -4.285 1.00 91.44 77 TRP A C 1
ATOM 621 O O . TRP A 1 77 ? 28.175 29.771 -3.612 1.00 91.44 77 TRP A O 1
ATOM 631 N N . TYR A 1 78 ? 26.020 30.174 -4.101 1.00 88.44 78 TYR A N 1
ATOM 632 C CA . TYR A 1 78 ? 25.424 29.296 -3.107 1.00 88.44 78 TYR A CA 1
ATOM 633 C C . TYR A 1 78 ? 24.985 27.982 -3.754 1.00 88.44 78 TYR A C 1
ATOM 635 O O . TYR A 1 78 ? 24.272 27.999 -4.756 1.00 88.44 78 TYR A O 1
ATOM 643 N N . CYS A 1 79 ? 25.375 26.844 -3.175 1.00 88.50 79 CYS A N 1
ATOM 644 C CA . CYS A 1 79 ? 25.111 25.522 -3.741 1.00 88.50 79 CYS A CA 1
ATOM 645 C C . CYS A 1 79 ? 23.882 24.865 -3.095 1.00 88.50 79 CYS A C 1
ATOM 647 O O . CYS A 1 79 ? 23.905 24.485 -1.918 1.00 88.50 79 CYS A O 1
ATOM 649 N N . TYR A 1 80 ? 22.835 24.624 -3.887 1.00 83.50 80 TYR A N 1
ATOM 650 C CA . TYR A 1 80 ? 21.617 23.945 -3.427 1.00 83.50 80 TYR A CA 1
ATOM 651 C C . TYR A 1 80 ? 21.856 22.474 -3.062 1.00 83.50 80 TYR A C 1
ATOM 653 O O . TYR A 1 80 ? 21.155 21.902 -2.227 1.00 83.50 80 TYR A O 1
ATOM 661 N N . LEU A 1 81 ? 22.858 21.836 -3.671 1.00 80.25 81 LEU A N 1
ATOM 662 C CA . LEU A 1 81 ? 23.198 20.444 -3.374 1.00 80.25 81 LEU A CA 1
ATOM 663 C C . LEU A 1 81 ? 23.913 20.314 -2.026 1.00 80.25 81 LEU A C 1
ATOM 665 O O . LEU A 1 81 ? 23.632 19.369 -1.286 1.00 80.25 81 LEU A O 1
ATOM 669 N N . CYS A 1 82 ? 24.776 21.271 -1.673 1.00 82.94 82 CYS A N 1
ATOM 670 C CA . CYS A 1 82 ? 25.347 21.367 -0.330 1.00 82.94 82 CYS A CA 1
ATOM 671 C C . CYS A 1 82 ? 24.268 21.618 0.724 1.00 82.94 82 CYS A C 1
ATOM 673 O O . CYS A 1 82 ? 24.296 20.966 1.767 1.00 82.94 82 CYS A O 1
ATOM 675 N N . GLU A 1 83 ? 23.290 22.482 0.431 1.00 81.31 83 GLU A N 1
ATOM 676 C CA . GLU A 1 83 ? 22.150 22.744 1.319 1.00 81.31 83 GLU A CA 1
ATOM 677 C C . GLU A 1 83 ? 21.353 21.459 1.582 1.00 81.31 83 GLU A C 1
ATOM 679 O O . GLU A 1 83 ? 21.172 21.054 2.732 1.00 81.31 83 GLU A O 1
ATOM 684 N N . LYS A 1 84 ? 20.974 20.742 0.517 1.00 76.38 84 LYS A N 1
ATOM 685 C CA . LYS A 1 84 ? 20.268 19.457 0.612 1.00 76.38 84 LYS A CA 1
ATOM 686 C C . LYS A 1 84 ? 21.043 18.414 1.421 1.00 76.38 84 LYS A C 1
ATOM 688 O O . LYS A 1 84 ? 20.453 17.637 2.168 1.00 76.38 84 LYS A O 1
ATOM 693 N N . GLN A 1 85 ? 22.364 18.370 1.257 1.00 74.75 85 GLN A N 1
ATOM 694 C CA . GLN A 1 85 ? 23.245 17.443 1.971 1.00 74.75 85 GLN A CA 1
ATOM 695 C C . GLN A 1 85 ? 23.606 17.919 3.387 1.00 74.75 85 GLN A C 1
ATOM 697 O O . GLN A 1 85 ? 24.348 17.219 4.074 1.00 74.75 85 GLN A O 1
ATOM 702 N N . ARG A 1 86 ? 23.106 19.087 3.824 1.00 76.62 86 ARG A N 1
ATOM 703 C CA . ARG A 1 86 ? 23.460 19.748 5.092 1.00 76.62 86 ARG A CA 1
ATOM 704 C C . ARG A 1 86 ? 24.975 19.900 5.283 1.00 76.62 86 ARG A C 1
ATOM 706 O O . ARG A 1 86 ? 25.494 19.752 6.387 1.00 76.62 86 ARG A O 1
ATOM 713 N N . ARG A 1 87 ? 25.690 20.167 4.187 1.00 77.88 87 ARG A N 1
ATOM 714 C CA . ARG A 1 87 ? 27.132 20.446 4.181 1.00 77.88 87 ARG A CA 1
ATOM 715 C C . ARG A 1 87 ? 27.376 21.946 4.309 1.00 77.88 87 ARG A C 1
ATOM 717 O O . ARG A 1 87 ? 26.553 22.755 3.884 1.00 77.88 87 ARG A O 1
ATOM 724 N N . GLN A 1 88 ? 28.535 22.312 4.849 1.00 81.75 88 GLN A N 1
ATOM 725 C CA . GLN A 1 88 ? 28.966 23.706 4.898 1.00 81.75 88 GLN A CA 1
ATOM 726 C C . GLN A 1 88 ? 29.098 24.285 3.480 1.00 81.75 88 GLN A C 1
ATOM 728 O O . GLN A 1 88 ? 29.593 23.621 2.566 1.00 81.75 88 GLN A O 1
ATOM 733 N N . GLN A 1 89 ? 28.642 25.527 3.311 1.00 85.94 89 GLN A N 1
ATOM 734 C CA . GLN A 1 89 ? 28.720 26.260 2.047 1.00 85.94 89 GLN A CA 1
ATOM 735 C C . GLN A 1 89 ? 30.125 26.841 1.857 1.00 85.94 89 GLN A C 1
ATOM 737 O O . GLN A 1 89 ? 30.640 27.502 2.752 1.00 85.94 89 GLN A O 1
ATOM 742 N N . GLU A 1 90 ? 30.735 26.624 0.694 1.00 82.69 90 GLU A N 1
ATOM 743 C CA . GLU A 1 90 ? 32.069 27.175 0.384 1.00 82.69 90 GLU A CA 1
ATOM 744 C C . GLU A 1 90 ? 32.024 28.575 -0.224 1.00 82.69 90 GLU A C 1
ATOM 746 O O . GLU A 1 90 ? 33.039 29.260 -0.261 1.00 82.69 90 GLU A O 1
ATOM 751 N N . LEU A 1 91 ? 30.851 28.984 -0.712 1.00 86.12 91 LEU A N 1
ATOM 752 C CA . LEU A 1 91 ? 30.588 30.304 -1.282 1.00 86.12 91 LEU A CA 1
ATOM 753 C C . LEU A 1 91 ? 31.658 30.788 -2.288 1.00 86.12 91 LEU A C 1
ATOM 755 O O . LEU A 1 91 ? 32.231 31.864 -2.100 1.00 86.12 91 LEU A O 1
ATOM 759 N N . PRO A 1 92 ? 31.937 30.042 -3.380 1.00 86.06 92 PRO A N 1
ATOM 760 C CA . PRO A 1 92 ? 32.917 30.465 -4.377 1.00 86.06 92 PRO A CA 1
ATOM 761 C C . PRO A 1 92 ? 32.582 31.839 -4.964 1.00 86.06 92 PRO A C 1
ATOM 763 O O . PRO A 1 92 ? 31.434 32.099 -5.323 1.00 86.06 92 PRO A O 1
ATOM 766 N N . ALA A 1 93 ? 33.579 32.711 -5.116 1.00 85.69 93 ALA A N 1
ATOM 767 C CA . ALA A 1 93 ? 33.383 34.011 -5.751 1.00 85.69 93 ALA A CA 1
ATOM 768 C C . ALA A 1 93 ? 33.054 33.856 -7.247 1.00 85.69 93 ALA A C 1
ATOM 770 O O . ALA A 1 93 ? 33.710 33.095 -7.955 1.00 85.69 93 ALA A O 1
ATOM 771 N N . VAL A 1 94 ? 32.069 34.615 -7.738 1.00 83.38 94 VAL A N 1
ATOM 772 C CA . VAL A 1 94 ? 31.587 34.553 -9.136 1.00 83.38 94 VAL A CA 1
ATOM 773 C C . VAL A 1 94 ? 31.643 35.893 -9.871 1.00 83.38 94 VAL A C 1
ATOM 775 O O . VAL A 1 94 ? 31.039 36.066 -10.926 1.00 83.38 94 VAL A O 1
ATOM 778 N N . SER A 1 95 ? 32.381 36.870 -9.337 1.00 74.81 95 SER A N 1
ATOM 779 C CA . SER A 1 95 ? 32.550 38.179 -9.982 1.00 74.81 95 SER A CA 1
ATOM 780 C C . SER A 1 95 ? 33.388 38.117 -11.265 1.00 74.81 95 SER A C 1
ATOM 782 O O . SER A 1 95 ? 33.117 38.869 -12.196 1.00 74.81 95 SER A O 1
ATOM 784 N N . ASN A 1 96 ? 34.379 37.219 -11.320 1.00 72.19 96 ASN A N 1
ATOM 785 C CA . ASN A 1 96 ? 35.407 37.195 -12.372 1.00 72.19 96 ASN A CA 1
ATOM 786 C C . ASN A 1 96 ? 35.428 35.877 -13.174 1.00 72.19 96 ASN A C 1
ATOM 788 O O . ASN A 1 96 ? 36.326 35.666 -13.984 1.00 72.19 96 ASN A O 1
ATOM 792 N N . GLY A 1 97 ? 34.462 34.981 -12.950 1.00 77.06 97 GLY A N 1
ATOM 793 C CA . GLY A 1 97 ? 34.373 33.689 -13.632 1.00 77.06 97 GLY A CA 1
ATOM 794 C C . GLY A 1 97 ? 33.596 32.645 -12.831 1.00 77.06 97 GLY A C 1
ATOM 795 O O . GLY A 1 97 ? 33.297 32.847 -11.658 1.00 77.06 97 GLY A O 1
ATOM 796 N N . ASN A 1 98 ? 33.290 31.516 -13.474 1.00 81.81 98 ASN A N 1
ATOM 797 C CA . ASN A 1 98 ? 32.499 30.427 -12.882 1.00 81.81 98 ASN A CA 1
ATOM 798 C C . ASN A 1 98 ? 33.330 29.175 -12.561 1.00 81.81 98 ASN A C 1
ATOM 800 O O . ASN A 1 98 ? 32.775 28.190 -12.081 1.00 81.81 98 ASN A O 1
ATOM 804 N N . SER A 1 99 ? 34.637 29.183 -12.846 1.00 74.88 99 SER A N 1
ATOM 805 C CA . SER A 1 99 ? 35.489 27.989 -12.798 1.00 74.88 99 SER A CA 1
ATOM 806 C C . SER A 1 99 ? 35.479 27.322 -11.428 1.00 74.88 99 SER A C 1
ATOM 808 O O . SER A 1 99 ? 35.226 26.132 -11.352 1.00 74.88 99 SER A O 1
ATOM 810 N N . THR A 1 100 ? 35.605 28.085 -10.341 1.00 78.06 100 THR A N 1
ATOM 811 C CA . THR A 1 100 ? 35.612 27.534 -8.977 1.00 78.06 100 THR A CA 1
ATOM 812 C C . THR A 1 100 ? 34.267 26.918 -8.579 1.00 78.06 100 THR A C 1
ATOM 814 O O . THR A 1 100 ? 34.231 25.895 -7.903 1.00 78.06 100 THR A O 1
ATOM 817 N N . ALA A 1 101 ? 33.145 27.490 -9.030 1.00 82.00 101 ALA A N 1
ATOM 818 C CA . ALA A 1 101 ? 31.818 26.911 -8.807 1.00 82.00 101 ALA A CA 1
ATOM 819 C C . ALA A 1 101 ? 31.587 25.652 -9.668 1.00 82.00 101 ALA A C 1
ATOM 821 O O . ALA A 1 101 ? 31.002 24.675 -9.202 1.00 82.00 101 ALA A O 1
ATOM 822 N N . LEU A 1 102 ? 32.097 25.631 -10.904 1.00 79.50 102 LEU A N 1
ATOM 823 C CA . LEU A 1 102 ? 32.098 24.439 -11.758 1.00 79.50 102 LEU A CA 1
ATOM 824 C C . LEU A 1 102 ? 33.007 23.338 -11.192 1.00 79.50 102 LEU A C 1
ATOM 826 O O 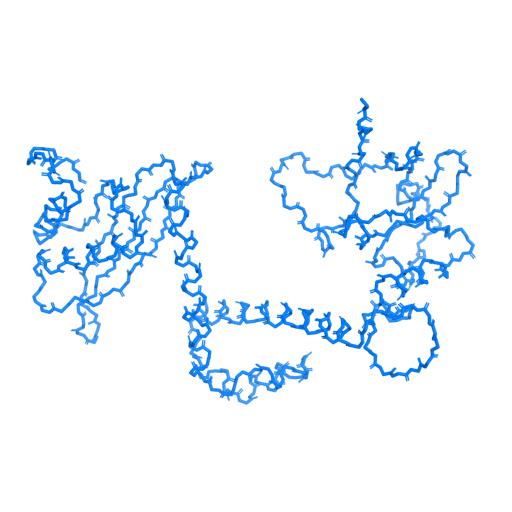. LEU A 1 102 ? 32.645 22.165 -11.229 1.00 79.50 102 LEU A O 1
ATOM 830 N N . ASP A 1 103 ? 34.163 23.704 -10.641 1.00 76.88 103 ASP A N 1
ATOM 831 C CA . ASP A 1 103 ? 35.075 22.802 -9.941 1.00 76.88 103 ASP A CA 1
ATOM 832 C C . ASP A 1 103 ? 34.398 22.226 -8.707 1.00 76.88 103 ASP A C 1
ATOM 834 O O . ASP A 1 103 ? 34.424 21.018 -8.521 1.00 76.88 103 ASP A O 1
ATOM 838 N N . HIS A 1 104 ? 33.705 23.047 -7.921 1.00 82.88 104 HIS A N 1
ATOM 839 C CA . HIS A 1 104 ? 32.908 22.579 -6.794 1.00 82.88 104 HIS A CA 1
ATOM 840 C C . HIS A 1 104 ? 31.836 21.566 -7.232 1.00 82.88 104 HIS A C 1
ATOM 842 O O . HIS A 1 104 ? 31.759 20.474 -6.668 1.00 82.88 104 HIS A O 1
ATOM 848 N N . LEU A 1 105 ? 31.040 21.873 -8.264 1.00 79.38 105 LEU A N 1
ATOM 849 C CA . LEU A 1 105 ? 30.030 20.943 -8.788 1.00 79.38 105 LEU A CA 1
ATOM 850 C C . LEU A 1 105 ? 30.648 19.636 -9.295 1.00 79.38 105 LEU A C 1
ATOM 852 O O . LEU A 1 105 ? 30.115 18.557 -9.045 1.00 79.38 105 LEU A O 1
ATOM 856 N N . HIS A 1 106 ? 31.793 19.716 -9.959 1.00 78.94 106 HIS A N 1
ATOM 857 C CA . HIS A 1 106 ? 32.496 18.557 -10.488 1.00 78.94 106 HIS A CA 1
ATOM 858 C C . HIS A 1 106 ? 33.146 17.701 -9.396 1.00 78.94 106 HIS A C 1
ATOM 860 O O . HIS A 1 106 ? 33.024 16.478 -9.400 1.00 78.94 106 HIS A O 1
ATOM 866 N N . LEU A 1 107 ? 33.838 18.335 -8.454 1.00 72.31 107 LEU A N 1
ATOM 867 C CA . LEU A 1 107 ? 34.633 17.661 -7.432 1.00 72.31 107 LEU A CA 1
ATOM 868 C C . LEU A 1 107 ? 33.761 17.159 -6.282 1.00 72.31 107 LEU A C 1
ATOM 870 O O . LEU A 1 107 ? 33.983 16.057 -5.793 1.00 72.31 107 LEU A O 1
ATOM 874 N N . LYS A 1 108 ? 32.751 17.934 -5.862 1.00 76.75 108 LYS A N 1
ATOM 875 C CA . LYS A 1 108 ? 31.913 17.603 -4.696 1.00 76.75 108 LYS A CA 1
ATOM 876 C C . LYS A 1 108 ? 30.575 16.967 -5.038 1.00 76.75 108 LYS A C 1
ATOM 878 O O . LYS A 1 108 ? 29.997 16.287 -4.185 1.00 76.75 108 LYS A O 1
ATOM 883 N N . HIS A 1 109 ? 30.077 17.198 -6.253 1.00 76.25 109 HIS A N 1
ATOM 884 C CA . HIS A 1 109 ? 28.769 16.714 -6.698 1.00 76.25 109 HIS A CA 1
ATOM 885 C C . HIS A 1 109 ? 28.822 15.879 -7.984 1.00 76.25 109 HIS A C 1
ATOM 887 O O . HIS A 1 109 ? 27.781 15.391 -8.418 1.00 76.25 109 HIS A O 1
ATOM 893 N N . HIS A 1 110 ? 30.013 15.670 -8.560 1.00 71.62 110 HIS A N 1
ATOM 894 C CA . HIS A 1 110 ? 30.249 14.874 -9.772 1.00 71.62 110 HIS A CA 1
ATOM 895 C C . HIS A 1 110 ? 29.389 15.279 -10.973 1.00 71.62 110 HIS A C 1
ATOM 897 O O . HIS A 1 110 ? 29.048 14.457 -11.823 1.00 71.62 110 HIS A O 1
ATOM 903 N N . ILE A 1 111 ? 29.051 16.564 -11.051 1.00 72.50 111 ILE A N 1
ATOM 904 C CA . ILE A 1 111 ? 28.322 17.148 -12.170 1.00 72.50 111 ILE A CA 1
ATOM 905 C C . ILE A 1 111 ? 29.322 17.596 -13.233 1.00 72.50 111 ILE A C 1
ATOM 907 O O . ILE A 1 111 ? 30.330 18.247 -12.944 1.00 72.50 111 ILE A O 1
ATOM 911 N N . ASP A 1 112 ? 29.058 17.218 -14.477 1.00 74.19 112 ASP A N 1
ATOM 912 C CA . ASP A 1 112 ? 29.843 17.632 -15.622 1.00 74.19 112 ASP A CA 1
ATOM 913 C C . ASP A 1 112 ? 29.772 19.151 -15.795 1.00 74.19 112 ASP A C 1
ATOM 915 O O . ASP A 1 112 ? 28.698 19.756 -15.799 1.00 74.19 112 ASP A O 1
ATOM 919 N N . LYS A 1 113 ? 30.938 19.778 -15.959 1.00 74.56 113 LYS A N 1
ATOM 920 C CA . LYS A 1 113 ? 31.060 21.237 -16.048 1.00 74.56 113 LYS A CA 1
ATOM 921 C C . LYS A 1 113 ? 30.416 21.813 -17.316 1.00 74.56 113 LYS A C 1
ATOM 923 O O . LYS A 1 113 ? 30.140 23.009 -17.359 1.00 74.56 113 LYS A 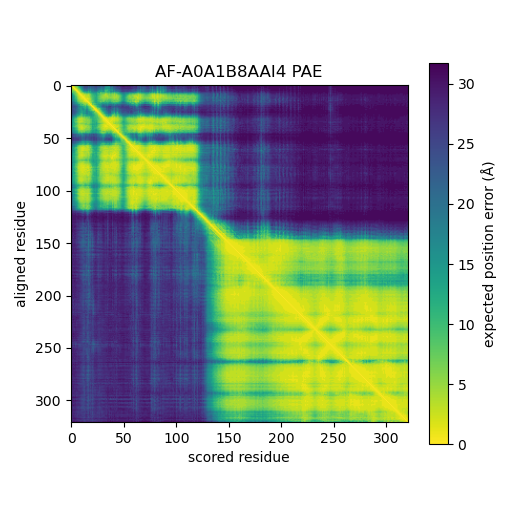O 1
ATOM 928 N N . THR A 1 114 ? 30.217 20.987 -18.341 1.00 68.06 114 THR A N 1
ATOM 929 C CA . THR A 1 114 ? 29.717 21.378 -19.664 1.00 68.06 114 THR A CA 1
ATOM 930 C C . THR A 1 114 ? 28.267 20.963 -19.886 1.00 68.06 114 THR A C 1
ATOM 932 O O . THR A 1 114 ? 27.476 21.795 -20.321 1.00 68.06 114 THR A O 1
ATOM 935 N N . THR A 1 115 ? 27.891 19.729 -19.545 1.00 66.81 115 THR A N 1
ATOM 936 C CA . THR A 1 115 ? 26.529 19.221 -19.770 1.00 66.81 115 THR A CA 1
ATOM 937 C C . THR A 1 115 ? 25.597 19.491 -18.593 1.00 66.81 115 THR A C 1
ATOM 939 O O . THR A 1 115 ? 24.385 19.548 -18.771 1.00 66.81 115 THR A O 1
ATOM 942 N N . GLY A 1 116 ? 26.140 19.675 -17.385 1.00 60.16 116 GLY A N 1
ATOM 943 C CA . GLY A 1 116 ? 25.342 19.762 -16.162 1.00 60.16 116 GLY A CA 1
ATOM 944 C C . GLY A 1 116 ? 24.723 18.441 -15.735 1.00 60.16 116 GLY A C 1
ATOM 945 O O . GLY A 1 116 ? 23.982 18.397 -14.761 1.00 60.16 116 GLY A O 1
ATOM 946 N N . GLU A 1 117 ? 25.062 17.354 -16.417 1.00 65.81 117 GLU A N 1
ATOM 947 C CA . GLU A 1 117 ? 24.620 16.018 -16.064 1.00 65.81 117 GLU A CA 1
ATOM 948 C C . GLU A 1 117 ? 25.614 15.369 -15.104 1.00 65.81 117 GLU A C 1
ATOM 950 O O . GLU A 1 117 ? 26.789 15.728 -15.038 1.00 65.81 117 GLU A O 1
ATOM 955 N N . LEU A 1 118 ? 25.156 14.382 -14.342 1.00 61.22 118 LEU A N 1
ATOM 956 C CA . LEU A 1 118 ? 26.050 13.598 -13.498 1.00 61.22 118 LEU A CA 1
ATOM 957 C C . LEU A 1 118 ? 27.024 12.817 -14.395 1.00 61.22 118 LEU A C 1
ATOM 959 O O . LEU A 1 118 ? 26.580 12.006 -15.211 1.00 61.22 118 LEU A O 1
ATOM 963 N N . LYS A 1 119 ? 28.337 13.039 -14.247 1.00 51.66 119 LYS A N 1
ATOM 964 C CA . LYS A 1 119 ? 29.350 12.379 -15.082 1.00 51.66 119 LYS A CA 1
ATOM 965 C C . LYS A 1 119 ? 29.245 10.857 -14.961 1.00 51.66 119 LYS A C 1
ATOM 967 O O . LYS A 1 119 ? 29.463 10.283 -13.895 1.00 51.66 119 LYS A O 1
ATOM 972 N N . SER A 1 120 ? 28.956 10.196 -16.082 1.00 43.25 120 SER A N 1
ATOM 973 C CA . SER A 1 120 ? 29.137 8.753 -16.245 1.00 43.25 120 SER A CA 1
ATOM 974 C C . SER A 1 120 ? 30.615 8.477 -16.518 1.00 43.25 120 SER A C 1
ATOM 976 O O . SER A 1 120 ? 31.175 8.969 -17.495 1.00 43.25 120 SER A O 1
ATOM 978 N N . PHE A 1 121 ? 31.270 7.721 -15.641 1.00 44.25 121 PHE A N 1
ATOM 979 C CA . PHE A 1 121 ? 32.704 7.454 -15.742 1.00 44.25 121 PHE A CA 1
ATOM 980 C C . PHE A 1 121 ? 33.014 6.474 -16.888 1.00 44.25 121 PHE A C 1
ATOM 982 O O . PHE A 1 121 ? 32.859 5.262 -16.733 1.00 44.25 121 PHE A O 1
ATOM 989 N N . ARG A 1 122 ? 33.510 6.996 -18.017 1.00 34.56 122 ARG A N 1
ATOM 990 C CA . ARG A 1 122 ? 34.545 6.329 -18.824 1.00 34.56 122 ARG A CA 1
ATOM 991 C C . ARG A 1 122 ? 35.870 7.017 -18.492 1.00 34.56 122 ARG A C 1
ATOM 993 O O . ARG A 1 122 ? 35.912 8.242 -18.430 1.00 34.56 122 ARG A O 1
ATOM 1000 N N . GLY A 1 123 ? 36.866 6.214 -18.130 1.00 40.69 123 GLY A N 1
ATOM 1001 C CA . GLY A 1 123 ? 38.064 6.658 -17.424 1.00 40.69 123 GLY A CA 1
ATOM 1002 C C . GLY A 1 123 ? 38.962 7.593 -18.226 1.00 40.69 123 GLY A C 1
ATOM 1003 O O . GLY A 1 123 ? 39.128 7.412 -19.424 1.00 40.69 123 GLY A O 1
ATOM 1004 N N . ASP A 1 124 ? 39.553 8.545 -17.510 1.00 31.80 124 ASP A N 1
ATOM 1005 C CA . ASP A 1 124 ? 40.975 8.849 -17.611 1.00 31.80 124 ASP A CA 1
ATOM 1006 C C . ASP A 1 124 ? 41.467 9.411 -16.269 1.00 31.80 124 ASP A C 1
ATOM 1008 O O . ASP A 1 124 ? 40.722 10.008 -15.489 1.00 31.80 124 ASP A O 1
ATOM 1012 N N . SER A 1 125 ? 42.717 9.082 -15.980 1.00 45.66 125 SER A N 1
ATOM 1013 C CA . SER A 1 125 ? 43.465 9.199 -14.729 1.00 45.66 125 SER A CA 1
ATOM 1014 C C . SER A 1 125 ? 43.699 10.628 -14.215 1.00 45.66 125 SER A C 1
ATOM 1016 O O . SER A 1 125 ? 43.904 11.540 -15.008 1.00 45.66 125 SER A O 1
ATOM 1018 N N . VAL A 1 126 ? 43.763 10.789 -12.882 1.00 35.00 126 VAL A N 1
ATOM 1019 C CA . VAL A 1 126 ? 44.922 11.272 -12.081 1.00 35.00 126 VAL A CA 1
ATOM 1020 C C . VAL A 1 126 ? 44.447 11.697 -10.669 1.00 35.00 126 VAL A C 1
ATOM 1022 O O . VAL A 1 126 ? 43.801 12.720 -10.482 1.00 35.00 126 VAL A O 1
ATOM 1025 N N . ASP A 1 127 ? 44.794 10.828 -9.718 1.00 32.41 127 ASP A N 1
ATOM 1026 C CA . ASP A 1 127 ? 45.357 11.035 -8.373 1.00 32.41 127 ASP A CA 1
ATOM 1027 C C . ASP A 1 127 ? 44.607 11.682 -7.171 1.00 32.41 127 ASP A C 1
ATOM 1029 O O . ASP A 1 127 ? 44.098 12.799 -7.194 1.00 32.41 127 ASP A O 1
ATOM 1033 N N . SER A 1 128 ? 44.724 10.926 -6.066 1.00 39.41 128 SER A N 1
ATOM 1034 C CA . SER A 1 128 ? 44.843 11.303 -4.648 1.00 39.41 128 SER A CA 1
ATOM 1035 C C . SER A 1 128 ? 43.647 11.836 -3.857 1.00 39.41 128 SER A C 1
ATOM 1037 O O . SER A 1 128 ? 43.610 12.965 -3.376 1.00 39.41 128 SER A O 1
ATOM 1039 N N . SER A 1 129 ? 42.699 10.931 -3.604 1.00 40.81 129 SER A N 1
ATOM 1040 C CA . SER A 1 129 ? 42.252 10.486 -2.261 1.00 40.81 129 SER A CA 1
ATOM 1041 C C . SER A 1 129 ? 41.055 9.557 -2.472 1.00 40.81 129 SER A C 1
ATOM 1043 O O . SER A 1 129 ? 39.900 9.919 -2.263 1.00 40.81 129 SER A O 1
ATOM 1045 N N . GLN A 1 130 ? 41.328 8.374 -3.032 1.00 38.91 130 GLN A N 1
ATOM 1046 C CA . GLN A 1 130 ? 40.276 7.455 -3.454 1.00 38.91 130 GLN A CA 1
ATOM 1047 C C . GLN A 1 130 ? 39.642 6.754 -2.242 1.00 38.91 130 GLN A C 1
ATOM 1049 O O . GLN A 1 130 ? 40.346 6.025 -1.541 1.00 38.91 130 GLN A O 1
ATOM 1054 N N . PRO A 1 131 ? 38.321 6.896 -2.012 1.00 40.59 131 PRO A N 1
ATOM 1055 C CA . PRO A 1 131 ? 37.575 5.831 -1.356 1.00 40.59 131 PRO A CA 1
ATOM 1056 C C . PRO A 1 131 ? 37.747 4.552 -2.191 1.00 40.59 131 PRO A C 1
ATOM 1058 O O . PRO A 1 131 ? 37.932 4.617 -3.411 1.00 40.59 131 PRO A O 1
ATOM 1061 N N . SER A 1 132 ? 37.783 3.398 -1.532 1.00 35.78 132 SER A N 1
ATOM 1062 C CA . SER A 1 132 ? 38.157 2.130 -2.160 1.00 35.78 132 SER A CA 1
ATOM 1063 C C . SER A 1 132 ? 37.270 1.812 -3.377 1.00 35.78 132 SER A C 1
ATOM 1065 O O . SER A 1 132 ? 36.138 2.285 -3.486 1.00 35.78 132 SER A O 1
ATOM 1067 N N . ILE A 1 133 ? 37.760 0.989 -4.313 1.00 41.38 133 ILE A N 1
ATOM 1068 C CA . ILE A 1 133 ? 36.962 0.508 -5.462 1.0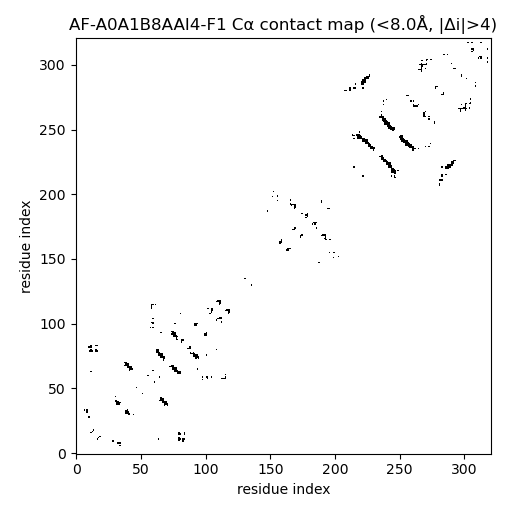0 41.38 133 ILE A CA 1
ATOM 1069 C C . ILE A 1 133 ? 35.621 -0.085 -4.992 1.00 41.38 133 ILE A C 1
ATOM 1071 O O . ILE A 1 133 ? 34.604 0.121 -5.654 1.00 41.38 133 ILE A O 1
ATOM 1075 N N . SER A 1 134 ? 35.616 -0.735 -3.824 1.00 40.50 134 SER A N 1
ATOM 1076 C CA . SER A 1 134 ? 34.418 -1.180 -3.107 1.00 40.50 134 SER A CA 1
ATOM 1077 C C . SER A 1 134 ? 33.465 -0.026 -2.784 1.00 40.50 134 SER A C 1
ATOM 1079 O O . SER A 1 134 ? 32.322 -0.060 -3.220 1.00 40.50 134 SER A O 1
ATOM 1081 N N . ASP A 1 135 ? 33.936 1.049 -2.147 1.00 34.66 135 ASP A N 1
ATOM 1082 C CA . ASP A 1 135 ? 33.098 2.196 -1.759 1.00 34.66 135 ASP A CA 1
ATOM 1083 C C . ASP A 1 135 ? 32.456 2.909 -2.970 1.00 34.66 135 ASP A C 1
ATOM 1085 O O . ASP A 1 135 ? 31.321 3.390 -2.908 1.00 34.66 135 ASP A O 1
ATOM 1089 N N . TYR A 1 136 ? 33.166 2.975 -4.102 1.00 38.06 136 TYR A N 1
ATOM 1090 C CA . TYR A 1 136 ? 32.659 3.566 -5.346 1.00 38.06 136 TYR A CA 1
ATOM 1091 C C . TYR A 1 136 ? 31.649 2.657 -6.069 1.00 38.06 136 TYR A C 1
ATOM 1093 O O . TYR A 1 136 ? 30.624 3.136 -6.574 1.00 38.06 136 TYR A O 1
ATOM 1101 N N . GLN A 1 137 ? 31.904 1.344 -6.106 1.00 38.88 137 GLN A N 1
ATOM 1102 C CA . GLN A 1 137 ? 30.938 0.358 -6.599 1.00 38.88 137 GLN A CA 1
ATOM 1103 C C . GLN A 1 137 ? 29.674 0.351 -5.734 1.00 38.88 137 GLN A C 1
ATOM 1105 O O . GLN A 1 137 ? 28.569 0.366 -6.281 1.00 38.88 137 GLN A O 1
ATOM 1110 N N . ASP A 1 138 ? 29.829 0.453 -4.415 1.00 37.59 138 ASP A N 1
ATOM 1111 C CA . ASP A 1 138 ? 28.736 0.532 -3.452 1.00 37.59 138 ASP A CA 1
ATOM 1112 C C . ASP A 1 138 ? 27.913 1.806 -3.648 1.00 37.59 138 ASP A C 1
ATOM 1114 O O . ASP A 1 138 ? 26.691 1.739 -3.751 1.00 37.59 138 ASP A O 1
ATOM 1118 N N . MET A 1 139 ? 28.537 2.977 -3.813 1.00 33.19 139 MET A N 1
ATOM 1119 C CA . MET A 1 139 ? 27.799 4.228 -4.024 1.00 33.19 139 MET A CA 1
ATOM 1120 C C . MET A 1 139 ? 27.028 4.246 -5.355 1.00 33.19 139 MET A C 1
ATOM 1122 O O . MET A 1 139 ? 25.869 4.677 -5.399 1.00 33.19 139 MET A O 1
ATOM 1126 N N . LYS A 1 140 ? 27.633 3.752 -6.445 1.00 41.06 140 LYS A N 1
ATOM 1127 C CA . LYS A 1 140 ? 26.974 3.630 -7.757 1.00 41.06 140 LYS A CA 1
ATOM 1128 C C . LYS A 1 140 ? 25.833 2.610 -7.707 1.00 41.06 140 LYS A C 1
ATOM 1130 O O . LYS A 1 140 ? 24.756 2.890 -8.235 1.00 41.06 140 LYS A O 1
ATOM 1135 N N . SER A 1 141 ? 26.044 1.487 -7.018 1.00 51.03 141 SER A N 1
ATOM 1136 C CA . SER A 1 141 ? 25.026 0.473 -6.732 1.00 51.03 141 SER A CA 1
ATOM 1137 C C . SER A 1 141 ? 23.863 1.060 -5.929 1.00 51.03 141 SER A C 1
ATOM 1139 O O . SER A 1 141 ? 22.712 0.909 -6.322 1.00 51.03 141 SER A O 1
ATOM 1141 N N . ILE A 1 142 ? 24.134 1.844 -4.882 1.00 40.72 142 ILE A N 1
ATOM 1142 C CA . ILE A 1 142 ? 23.111 2.472 -4.034 1.00 40.72 142 ILE A CA 1
ATOM 1143 C C . ILE A 1 142 ? 22.285 3.504 -4.812 1.00 40.72 142 ILE A C 1
ATOM 1145 O O . ILE A 1 142 ? 21.058 3.515 -4.709 1.00 40.72 142 ILE A O 1
ATOM 1149 N N . VAL A 1 143 ? 22.916 4.388 -5.593 1.00 50.75 143 VAL A N 1
ATOM 1150 C CA . VAL A 1 143 ? 22.192 5.405 -6.383 1.00 50.75 143 VAL A CA 1
ATOM 1151 C C . VAL A 1 143 ? 21.342 4.747 -7.466 1.00 50.75 143 VAL A C 1
ATOM 1153 O O . VAL A 1 143 ? 20.189 5.136 -7.671 1.00 50.75 143 VAL A O 1
ATOM 1156 N N . PHE A 1 144 ? 21.888 3.736 -8.138 1.00 59.19 144 PHE A N 1
ATOM 1157 C CA . PHE A 1 144 ? 21.168 2.967 -9.141 1.00 59.19 144 PHE A CA 1
ATOM 1158 C C . PHE A 1 144 ? 20.019 2.161 -8.523 1.00 59.19 144 PHE A C 1
ATOM 1160 O O . PHE A 1 144 ? 18.901 2.230 -9.027 1.00 59.19 144 PHE A O 1
ATOM 1167 N N . SER A 1 145 ? 20.245 1.514 -7.376 1.00 57.75 145 SER A N 1
ATOM 1168 C CA . SER A 1 145 ? 19.218 0.810 -6.602 1.00 57.75 145 SER A CA 1
ATOM 1169 C C . SER A 1 145 ? 18.092 1.753 -6.194 1.00 57.75 145 SER A C 1
ATOM 1171 O O . SER A 1 145 ? 16.933 1.439 -6.416 1.00 57.75 145 SER A O 1
ATOM 1173 N N . ARG A 1 146 ? 18.393 2.959 -5.696 1.00 58.50 146 ARG A N 1
ATOM 1174 C CA . ARG A 1 146 ? 17.355 3.941 -5.328 1.00 58.50 146 ARG A CA 1
ATOM 1175 C C . ARG A 1 146 ? 16.538 4.420 -6.529 1.00 58.50 146 ARG A C 1
ATOM 1177 O O . ARG A 1 146 ? 15.329 4.613 -6.408 1.00 58.50 146 ARG A O 1
ATOM 1184 N N . ARG A 1 147 ? 17.175 4.625 -7.689 1.00 70.44 147 ARG A N 1
ATOM 1185 C CA . ARG A 1 147 ? 16.468 4.963 -8.939 1.00 70.44 147 ARG A CA 1
ATOM 1186 C C . ARG A 1 147 ? 15.583 3.807 -9.403 1.00 70.44 147 ARG A C 1
ATOM 1188 O O . ARG A 1 147 ? 14.454 4.046 -9.820 1.00 70.44 147 ARG A O 1
ATOM 1195 N N . LEU A 1 148 ? 16.073 2.577 -9.280 1.00 77.12 148 LEU A N 1
ATOM 1196 C CA . LEU A 1 148 ? 15.343 1.358 -9.602 1.00 77.12 148 LEU A CA 1
ATOM 1197 C C . LEU A 1 148 ? 14.144 1.153 -8.668 1.00 77.12 148 LEU A C 1
ATOM 1199 O O . LEU A 1 148 ? 13.049 0.883 -9.145 1.00 77.12 148 LEU A O 1
ATOM 1203 N N . ASP A 1 149 ? 14.314 1.320 -7.360 1.00 81.81 149 ASP A N 1
ATOM 1204 C CA . ASP A 1 149 ? 13.231 1.171 -6.387 1.00 81.81 149 ASP A CA 1
ATOM 1205 C C . ASP A 1 149 ? 12.137 2.207 -6.638 1.00 81.81 149 ASP A C 1
ATOM 1207 O O . ASP A 1 149 ? 10.956 1.865 -6.707 1.00 81.81 149 ASP A O 1
ATOM 1211 N N . ARG A 1 150 ? 12.526 3.457 -6.923 1.00 83.94 150 ARG A N 1
ATOM 1212 C CA . ARG A 1 150 ? 11.560 4.482 -7.318 1.00 83.94 150 ARG A CA 1
ATOM 1213 C C . ARG A 1 150 ? 10.859 4.150 -8.636 1.00 83.94 150 ARG A C 1
ATOM 1215 O O . ARG A 1 150 ? 9.661 4.392 -8.764 1.00 83.94 150 ARG A O 1
ATOM 1222 N N . PHE A 1 151 ? 11.578 3.603 -9.613 1.00 85.25 151 PHE A N 1
ATOM 1223 C CA . PHE A 1 151 ? 10.977 3.134 -10.858 1.00 85.25 151 PHE A CA 1
ATOM 1224 C C . PHE A 1 151 ? 9.951 2.020 -10.601 1.00 85.25 151 PHE A C 1
ATOM 1226 O O . PHE A 1 151 ? 8.824 2.125 -11.080 1.00 85.25 151 PHE A O 1
ATOM 1233 N N . LYS A 1 152 ? 10.290 1.007 -9.790 1.00 88.94 152 LYS A N 1
ATOM 1234 C CA . LYS A 1 152 ? 9.374 -0.081 -9.404 1.00 88.94 152 LYS A CA 1
ATOM 1235 C C . LYS A 1 152 ? 8.102 0.459 -8.754 1.00 88.94 152 LYS A C 1
ATOM 1237 O O . LYS A 1 152 ? 7.007 0.044 -9.127 1.00 88.94 152 LYS A O 1
ATOM 1242 N N . GLU A 1 153 ? 8.240 1.406 -7.823 1.00 90.62 153 GLU A N 1
ATOM 1243 C CA . GLU A 1 153 ? 7.102 2.060 -7.167 1.00 90.62 153 GLU A CA 1
ATOM 1244 C C . GLU A 1 153 ? 6.170 2.739 -8.176 1.00 90.62 153 GLU A C 1
ATOM 1246 O O . GLU A 1 153 ? 4.951 2.566 -8.116 1.00 90.62 153 GLU A O 1
ATOM 1251 N N . LEU A 1 154 ? 6.735 3.518 -9.104 1.00 91.44 154 LEU A N 1
ATOM 1252 C CA . LEU A 1 154 ? 5.967 4.236 -10.122 1.00 91.44 154 LEU A CA 1
ATOM 1253 C C . LEU A 1 154 ? 5.297 3.274 -11.106 1.00 91.44 154 LEU A C 1
ATOM 1255 O O . LEU A 1 154 ? 4.126 3.468 -11.432 1.00 91.44 154 LEU A O 1
ATOM 1259 N N . LEU A 1 155 ? 6.006 2.224 -11.524 1.00 91.19 155 LEU A N 1
ATOM 1260 C CA . LEU A 1 155 ? 5.481 1.208 -12.429 1.00 91.19 155 LEU A CA 1
ATOM 1261 C C . LEU A 1 155 ? 4.289 0.480 -11.806 1.00 91.19 155 LEU A C 1
ATOM 1263 O O . LEU A 1 155 ? 3.224 0.406 -12.410 1.00 91.19 155 LEU A O 1
ATOM 1267 N N . VAL A 1 156 ? 4.432 -0.009 -10.574 1.00 94.44 156 VAL A N 1
ATOM 1268 C CA . VAL A 1 156 ? 3.333 -0.677 -9.868 1.00 94.44 156 VAL A CA 1
ATOM 1269 C C . VAL A 1 156 ? 2.179 0.283 -9.598 1.00 94.44 156 VAL A C 1
ATOM 1271 O O . VAL A 1 156 ? 1.024 -0.115 -9.722 1.00 94.44 156 VAL A O 1
ATOM 1274 N N . ARG A 1 157 ? 2.453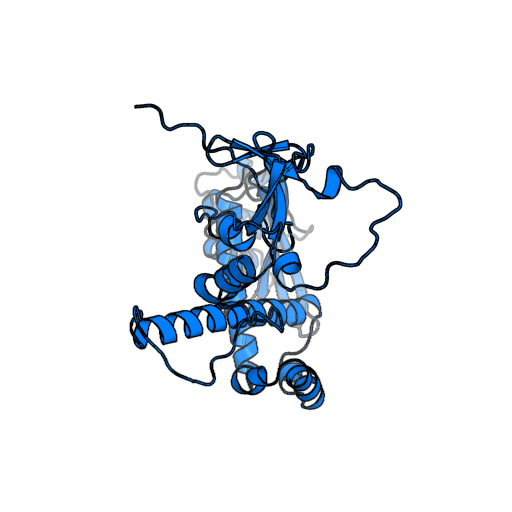 1.551 -9.266 1.00 94.88 157 ARG A N 1
ATOM 1275 C CA . ARG A 1 157 ? 1.390 2.546 -9.093 1.00 94.88 157 ARG A CA 1
ATOM 1276 C C . ARG A 1 157 ? 0.580 2.720 -10.374 1.00 94.88 157 ARG A C 1
ATOM 1278 O O . ARG A 1 157 ? -0.642 2.747 -10.297 1.00 94.88 157 ARG A O 1
ATOM 1285 N N . TRP A 1 158 ? 1.239 2.816 -11.527 1.00 94.62 158 TRP A N 1
ATOM 1286 C CA . TRP A 1 158 ? 0.556 2.859 -12.819 1.00 94.62 158 TRP A CA 1
ATOM 1287 C C . TRP A 1 158 ? -0.265 1.587 -13.061 1.00 94.62 158 TRP A C 1
ATOM 1289 O O . TRP A 1 158 ? -1.455 1.689 -13.346 1.00 94.62 158 TRP A O 1
ATOM 1299 N N . LEU A 1 159 ? 0.321 0.403 -12.845 1.00 95.19 159 LEU A N 1
ATOM 1300 C CA . LEU A 1 159 ? -0.379 -0.873 -13.029 1.00 95.19 159 LEU A CA 1
ATOM 1301 C C . LEU A 1 159 ? -1.661 -0.965 -12.189 1.00 95.19 159 LEU A C 1
ATOM 1303 O O . LEU A 1 159 ? -2.721 -1.304 -12.709 1.00 95.19 159 LEU A O 1
ATOM 1307 N N . VAL A 1 160 ? -1.573 -0.631 -10.900 1.00 94.44 160 VAL A N 1
ATOM 1308 C CA . VAL A 1 160 ? -2.691 -0.750 -9.954 1.00 94.44 160 VAL A CA 1
ATOM 1309 C C . VAL A 1 160 ? -3.736 0.342 -10.176 1.00 94.44 160 VAL A C 1
ATOM 1311 O O . VAL A 1 160 ? -4.922 0.037 -10.254 1.00 94.44 160 VAL A O 1
ATOM 1314 N N . CYS A 1 161 ? -3.327 1.609 -10.290 1.00 93.94 161 CYS A N 1
ATOM 1315 C CA . CYS A 1 161 ? -4.269 2.727 -10.404 1.00 93.94 161 CYS A CA 1
ATOM 1316 C C . CYS A 1 161 ? -4.958 2.804 -11.771 1.00 93.94 161 CYS A C 1
ATOM 1318 O O . CYS A 1 161 ? -6.034 3.386 -11.863 1.00 93.94 161 CYS A O 1
ATOM 1320 N N . CYS A 1 162 ? -4.345 2.252 -12.820 1.00 95.94 162 CYS A N 1
ATOM 1321 C CA . CYS A 1 162 ? -4.913 2.236 -14.167 1.00 95.94 162 CYS A CA 1
ATOM 1322 C C . CYS A 1 162 ? -5.457 0.856 -14.571 1.00 95.94 162 CYS A C 1
ATOM 1324 O O . CYS A 1 162 ? -5.817 0.679 -15.730 1.00 95.94 162 CYS A O 1
ATOM 1326 N N . HIS A 1 163 ? -5.524 -0.107 -13.642 1.00 93.69 163 HIS A N 1
ATOM 1327 C CA . HIS A 1 163 ? -6.030 -1.464 -13.887 1.00 93.69 163 HIS A CA 1
ATOM 1328 C C . HIS A 1 163 ? -5.350 -2.173 -15.072 1.00 93.69 163 HIS A C 1
ATOM 1330 O O . HIS A 1 163 ? -5.989 -2.870 -15.860 1.00 93.69 163 HIS A O 1
ATOM 1336 N N . ILE A 1 164 ? -4.036 -1.991 -15.211 1.00 95.12 164 ILE A N 1
ATOM 1337 C CA . ILE A 1 164 ? -3.267 -2.552 -16.321 1.00 95.12 164 ILE A CA 1
ATOM 1338 C C . ILE A 1 164 ? -2.901 -4.002 -16.010 1.00 95.12 164 ILE A C 1
ATOM 1340 O O . ILE A 1 164 ? -2.333 -4.312 -14.960 1.00 95.12 164 ILE A O 1
ATOM 1344 N N . ALA A 1 165 ? -3.182 -4.895 -16.957 1.00 94.88 165 ALA A N 1
ATOM 1345 C CA . ALA A 1 165 ? -2.803 -6.294 -16.847 1.00 94.88 165 ALA A CA 1
ATOM 1346 C C . ALA A 1 165 ? -1.274 -6.464 -16.855 1.00 94.88 165 ALA A C 1
ATOM 1348 O O . ALA A 1 165 ? -0.571 -5.846 -17.652 1.00 94.88 165 ALA A O 1
ATOM 1349 N N . PHE A 1 166 ? -0.744 -7.345 -16.004 1.00 93.50 166 PHE A N 1
ATOM 1350 C CA . PHE A 1 166 ? 0.707 -7.486 -15.819 1.00 93.50 166 PHE A CA 1
ATOM 1351 C C . PHE A 1 166 ? 1.464 -7.916 -17.083 1.00 93.50 166 PHE A C 1
ATOM 1353 O O . PHE A 1 166 ? 2.614 -7.519 -17.257 1.00 93.50 166 PHE A O 1
ATOM 1360 N N . PHE A 1 167 ? 0.821 -8.666 -17.984 1.00 92.94 167 PHE A N 1
ATOM 1361 C CA . PHE A 1 167 ? 1.424 -9.079 -19.257 1.00 92.94 167 PHE A CA 1
ATOM 1362 C C . PHE A 1 167 ? 1.732 -7.896 -20.187 1.00 92.94 167 PHE A C 1
ATOM 1364 O O . PHE A 1 167 ? 2.530 -8.033 -21.104 1.00 92.94 167 PHE A O 1
ATOM 1371 N N . GLN A 1 168 ? 1.169 -6.705 -19.945 1.00 92.50 168 GLN A N 1
ATOM 1372 C CA . GLN A 1 168 ? 1.507 -5.506 -20.722 1.00 92.50 168 GLN A CA 1
ATOM 1373 C C . GLN A 1 168 ? 2.980 -5.105 -20.572 1.00 92.50 168 GLN A C 1
ATOM 1375 O O . GLN A 1 168 ? 3.530 -4.454 -21.451 1.00 92.50 168 GLN A O 1
ATOM 1380 N N . ILE A 1 169 ? 3.657 -5.540 -19.504 1.00 90.81 169 ILE A N 1
ATOM 1381 C CA . ILE A 1 169 ? 5.107 -5.357 -19.350 1.00 90.81 169 ILE A CA 1
ATOM 1382 C C . ILE A 1 169 ? 5.903 -6.228 -20.338 1.00 90.81 169 ILE A C 1
ATOM 1384 O O . ILE A 1 169 ? 7.047 -5.917 -20.667 1.00 90.81 169 ILE A O 1
ATOM 1388 N N . GLU A 1 170 ? 5.309 -7.315 -20.826 1.00 90.69 170 GLU A N 1
ATOM 1389 C CA . GLU A 1 170 ? 5.888 -8.217 -21.828 1.00 90.69 170 GLU A CA 1
ATOM 1390 C C . GLU A 1 170 ? 5.635 -7.724 -23.260 1.00 90.69 170 GLU A C 1
ATOM 1392 O O . GLU A 1 170 ? 6.214 -8.264 -24.191 1.00 90.69 170 GLU A O 1
ATOM 1397 N N . ASN A 1 171 ? 4.803 -6.693 -23.450 1.00 92.94 171 ASN A N 1
ATOM 1398 C CA . ASN A 1 171 ? 4.488 -6.157 -24.769 1.00 92.94 171 ASN A CA 1
ATOM 1399 C C . ASN A 1 171 ? 5.711 -5.470 -25.398 1.00 92.94 171 ASN A C 1
ATOM 1401 O O . ASN A 1 171 ? 6.219 -4.486 -24.857 1.00 92.94 171 ASN A O 1
ATOM 1405 N N . ASP A 1 172 ? 6.134 -5.948 -26.567 1.00 93.19 172 ASP A N 1
ATOM 1406 C CA . ASP A 1 172 ? 7.342 -5.458 -27.237 1.00 93.19 172 ASP A CA 1
ATOM 1407 C C . ASP A 1 172 ? 7.270 -3.963 -27.584 1.00 93.19 172 ASP A C 1
ATOM 1409 O O . ASP A 1 172 ? 8.217 -3.234 -27.312 1.00 93.19 172 ASP A O 1
ATOM 1413 N N . TYR A 1 173 ? 6.125 -3.454 -28.054 1.00 94.25 173 TYR A N 1
ATOM 1414 C CA . TYR A 1 173 ? 5.973 -2.027 -28.380 1.00 94.25 173 TYR A CA 1
ATOM 1415 C C . TYR A 1 173 ? 6.086 -1.120 -27.148 1.00 94.25 173 TYR A C 1
ATOM 1417 O O . TYR A 1 173 ? 6.668 -0.035 -27.207 1.00 94.25 173 TYR A O 1
ATOM 1425 N N . PHE A 1 174 ? 5.536 -1.556 -26.012 1.00 91.44 174 PHE A N 1
ATOM 1426 C CA . PHE A 1 174 ? 5.686 -0.843 -24.745 1.00 91.44 174 PHE A CA 1
ATOM 1427 C C . PHE A 1 174 ? 7.146 -0.843 -24.275 1.00 91.44 174 PHE A C 1
ATOM 1429 O O . PHE A 1 174 ? 7.655 0.187 -23.824 1.00 91.44 174 PHE A O 1
ATOM 1436 N N . ARG A 1 175 ? 7.830 -1.984 -24.407 1.00 90.75 175 ARG A N 1
ATOM 1437 C CA . ARG A 1 175 ? 9.250 -2.120 -24.065 1.00 90.75 175 ARG A CA 1
ATOM 1438 C C . ARG A 1 175 ? 10.122 -1.243 -24.959 1.00 90.75 175 ARG A C 1
ATOM 1440 O O . ARG A 1 175 ? 10.948 -0.512 -24.424 1.00 90.75 175 ARG A O 1
ATOM 1447 N N . ASP A 1 176 ? 9.883 -1.226 -26.267 1.00 90.88 176 ASP A N 1
ATOM 1448 C CA . ASP A 1 176 ? 10.604 -0.379 -27.222 1.00 90.88 176 ASP A CA 1
ATOM 1449 C C . ASP A 1 176 ? 10.475 1.106 -26.870 1.00 90.88 176 ASP A C 1
ATOM 1451 O O . ASP A 1 176 ? 11.478 1.820 -26.806 1.00 90.88 176 ASP A O 1
ATOM 1455 N N . LEU A 1 177 ? 9.261 1.569 -26.551 1.00 90.00 177 LEU A N 1
ATOM 1456 C CA . LEU A 1 177 ? 9.030 2.947 -26.112 1.00 90.00 177 LEU A CA 1
ATOM 1457 C C . LEU A 1 177 ? 9.811 3.281 -24.830 1.00 90.00 177 LEU A C 1
ATOM 1459 O O . LEU A 1 177 ? 10.453 4.330 -24.743 1.00 90.00 177 LEU A O 1
ATOM 1463 N N . LEU A 1 178 ? 9.764 2.399 -23.827 1.00 86.38 178 LEU A N 1
ATOM 1464 C CA . LEU A 1 178 ? 10.481 2.601 -22.567 1.00 86.38 178 LEU A CA 1
ATOM 1465 C C . LEU A 1 178 ? 12.002 2.584 -22.753 1.00 86.38 178 LEU A C 1
ATOM 1467 O O . LEU A 1 178 ? 12.702 3.408 -22.162 1.00 86.38 178 LEU A O 1
ATOM 1471 N N . PHE A 1 179 ? 12.520 1.661 -23.563 1.00 86.00 179 PHE A N 1
ATOM 1472 C CA . PHE A 1 179 ? 13.955 1.499 -23.794 1.00 86.00 179 PHE A CA 1
ATOM 1473 C C . PHE A 1 179 ? 14.516 2.586 -24.704 1.00 86.00 179 PHE A C 1
ATOM 1475 O O . PHE A 1 179 ? 15.666 2.970 -24.527 1.00 86.00 179 PHE A O 1
ATOM 1482 N N . TYR A 1 180 ? 13.709 3.159 -25.599 1.00 82.50 180 TYR A N 1
ATOM 1483 C CA . TYR A 1 180 ? 14.082 4.371 -26.326 1.00 82.50 180 TYR A CA 1
ATOM 1484 C C . TYR A 1 180 ? 14.354 5.542 -25.368 1.00 82.50 180 TYR A C 1
ATOM 1486 O O . TYR A 1 180 ? 15.352 6.247 -25.510 1.00 82.50 180 TYR A O 1
ATOM 1494 N N . LEU A 1 181 ? 13.495 5.730 -24.360 1.00 79.81 181 LEU A N 1
ATOM 1495 C CA . LEU A 1 181 ? 13.649 6.801 -23.369 1.00 79.81 181 LEU A CA 1
ATOM 1496 C C . LEU A 1 181 ? 14.763 6.513 -22.353 1.00 79.81 181 LEU A C 1
ATOM 1498 O O . LEU A 1 181 ? 15.421 7.440 -21.879 1.00 79.81 181 LEU A O 1
ATOM 1502 N N . PHE A 1 182 ? 14.965 5.245 -21.988 1.00 76.75 182 PHE A N 1
ATOM 1503 C CA . PHE A 1 182 ? 15.989 4.843 -21.029 1.00 76.75 182 PHE A CA 1
ATOM 1504 C C . PHE A 1 182 ? 16.555 3.443 -21.345 1.00 76.75 182 PHE A C 1
ATOM 1506 O O . PHE A 1 182 ? 16.126 2.453 -20.746 1.00 76.75 182 PHE A O 1
ATOM 1513 N N . PRO A 1 183 ? 17.565 3.340 -22.234 1.00 76.12 183 PRO A N 1
ATOM 1514 C CA . PRO A 1 183 ? 18.114 2.055 -22.681 1.00 76.12 183 PRO A CA 1
ATOM 1515 C C . PRO A 1 183 ? 18.616 1.113 -21.570 1.00 76.12 183 PRO A C 1
ATOM 1517 O O . PRO A 1 183 ? 18.350 -0.085 -21.659 1.00 76.12 183 PRO A O 1
ATOM 1520 N N . PRO A 1 184 ? 19.264 1.592 -20.481 1.00 77.81 184 PRO A N 1
ATOM 1521 C CA . PRO A 1 184 ? 19.706 0.718 -19.387 1.00 77.81 184 PRO A CA 1
ATOM 1522 C C . PRO A 1 184 ? 18.573 -0.022 -18.661 1.00 77.81 184 PRO A C 1
ATOM 1524 O O . PRO A 1 184 ? 18.836 -0.928 -17.876 1.00 77.81 184 PRO A O 1
ATOM 1527 N N . LEU A 1 185 ? 17.312 0.362 -18.883 1.00 78.38 185 LEU A N 1
ATOM 1528 C CA . LEU A 1 185 ? 16.158 -0.321 -18.309 1.00 78.38 185 LEU A CA 1
ATOM 1529 C C . LEU A 1 185 ? 15.965 -1.732 -18.869 1.00 78.38 185 LEU A C 1
ATOM 1531 O O . LEU A 1 185 ? 15.328 -2.548 -18.207 1.00 78.38 185 LEU A O 1
ATOM 1535 N N . ALA A 1 186 ? 16.503 -2.026 -20.056 1.00 79.31 186 ALA A N 1
ATOM 1536 C CA . ALA A 1 186 ? 16.360 -3.328 -20.701 1.00 79.31 186 ALA A CA 1
ATOM 1537 C C . ALA A 1 186 ? 16.860 -4.485 -19.822 1.00 79.31 186 ALA A C 1
ATOM 1539 O O . ALA A 1 186 ? 16.222 -5.538 -19.772 1.00 79.31 186 ALA A O 1
ATOM 1540 N N . ASP A 1 187 ? 17.932 -4.250 -19.062 1.00 76.94 187 ASP A N 1
ATOM 1541 C CA . ASP A 1 187 ? 18.519 -5.233 -18.144 1.00 76.94 187 ASP A CA 1
ATOM 1542 C C . ASP A 1 187 ? 17.766 -5.336 -16.806 1.00 76.94 187 ASP A C 1
ATOM 1544 O O . ASP A 1 187 ? 17.976 -6.267 -16.030 1.00 76.94 187 ASP A O 1
ATOM 1548 N N . LEU A 1 188 ? 16.888 -4.373 -16.513 1.00 76.56 188 LEU A N 1
ATOM 1549 C CA . LEU A 1 188 ? 16.249 -4.202 -15.206 1.00 76.56 188 LEU A CA 1
ATOM 1550 C C . LEU A 1 188 ? 14.757 -4.510 -15.214 1.00 76.56 188 LEU A C 1
ATOM 1552 O O . LEU A 1 188 ? 14.200 -4.906 -14.187 1.00 76.56 188 LEU A O 1
ATOM 1556 N N . LEU A 1 189 ? 14.089 -4.272 -16.343 1.00 84.44 189 LEU A N 1
ATOM 1557 C CA . LEU A 1 189 ? 12.666 -4.520 -16.484 1.00 84.44 189 LEU A CA 1
ATOM 1558 C C . LEU A 1 189 ? 12.435 -6.030 -16.584 1.00 84.44 189 LEU A C 1
ATOM 1560 O O . LEU A 1 189 ? 12.943 -6.667 -17.514 1.00 84.44 189 LEU A O 1
ATOM 1564 N N . PRO A 1 190 ? 11.631 -6.622 -15.686 1.00 85.69 190 PRO A N 1
ATOM 1565 C CA . PRO A 1 190 ? 11.354 -8.040 -15.739 1.00 85.69 190 PRO A CA 1
ATOM 1566 C C . PRO A 1 190 ? 10.789 -8.452 -17.094 1.00 85.69 190 PRO A C 1
ATOM 1568 O O . PRO A 1 190 ? 10.014 -7.734 -17.731 1.00 85.69 190 PRO A O 1
ATOM 1571 N N . LYS A 1 191 ? 11.202 -9.631 -17.551 1.00 86.25 191 LYS A N 1
ATOM 1572 C CA . LYS A 1 191 ? 10.658 -10.246 -18.765 1.00 86.25 191 LYS A CA 1
ATOM 1573 C C . LYS A 1 191 ? 9.347 -10.982 -18.508 1.00 86.25 191 LYS A C 1
ATOM 1575 O O . LYS A 1 191 ? 8.621 -11.217 -19.455 1.00 86.25 191 LYS A O 1
ATOM 1580 N N . ALA A 1 192 ? 9.061 -11.318 -17.250 1.00 89.00 192 ALA A N 1
ATOM 1581 C CA . ALA A 1 192 ? 7.887 -12.082 -16.860 1.00 89.00 192 ALA A CA 1
ATOM 1582 C C . ALA A 1 192 ? 6.935 -11.259 -15.981 1.00 89.00 192 ALA A C 1
ATOM 1584 O O . ALA A 1 192 ? 7.339 -10.648 -14.983 1.00 89.00 192 ALA A O 1
ATOM 1585 N N . ALA A 1 193 ? 5.646 -11.336 -16.292 1.00 91.12 193 ALA A N 1
ATOM 1586 C CA . ALA A 1 193 ? 4.543 -10.768 -15.531 1.00 91.12 193 ALA A CA 1
ATOM 1587 C C . ALA A 1 193 ? 4.481 -11.311 -14.094 1.00 91.12 193 ALA A C 1
ATOM 1589 O O . ALA A 1 193 ? 4.032 -10.616 -13.181 1.00 91.12 193 ALA A O 1
ATOM 1590 N N . SER A 1 194 ? 4.981 -12.528 -13.855 1.00 92.44 194 SER A N 1
ATOM 1591 C CA . SER A 1 194 ? 5.070 -13.129 -12.519 1.00 92.44 194 SER A CA 1
ATOM 1592 C C . SER A 1 194 ? 5.970 -12.326 -11.571 1.00 92.44 194 SER A C 1
ATOM 1594 O O . SER A 1 194 ? 5.625 -12.141 -10.403 1.00 92.44 194 SER A O 1
ATOM 1596 N N . THR A 1 195 ? 7.080 -11.769 -12.064 1.00 92.19 195 THR A N 1
ATOM 1597 C CA . THR A 1 195 ? 7.962 -10.901 -11.270 1.00 92.19 195 THR A CA 1
ATOM 1598 C C . THR A 1 195 ? 7.275 -9.583 -10.918 1.00 92.19 195 THR A C 1
ATOM 1600 O O . THR A 1 195 ? 7.396 -9.100 -9.795 1.00 92.19 195 THR A O 1
ATOM 1603 N N . ILE A 1 196 ? 6.499 -9.028 -11.850 1.00 92.88 196 ILE A N 1
ATOM 1604 C CA . ILE A 1 196 ? 5.710 -7.812 -11.627 1.00 92.88 196 ILE A CA 1
ATOM 1605 C C . ILE A 1 196 ? 4.625 -8.059 -10.582 1.00 92.88 196 ILE A C 1
ATOM 1607 O O . ILE A 1 196 ? 4.486 -7.270 -9.649 1.00 92.88 196 ILE A O 1
ATOM 1611 N N . ARG A 1 197 ? 3.921 -9.195 -10.665 1.00 94.50 197 ARG A N 1
ATOM 1612 C CA . ARG A 1 197 ? 2.984 -9.627 -9.622 1.00 94.50 197 ARG A CA 1
ATOM 1613 C C . ARG A 1 197 ? 3.671 -9.676 -8.257 1.00 94.50 197 ARG A C 1
ATOM 1615 O O . ARG A 1 197 ? 3.120 -9.158 -7.291 1.00 94.50 197 ARG A O 1
ATOM 1622 N N . GLN A 1 198 ? 4.879 -10.236 -8.170 1.00 94.44 198 GLN A N 1
ATOM 1623 C CA . GLN A 1 198 ? 5.631 -10.264 -6.913 1.00 94.44 198 GLN A CA 1
ATOM 1624 C C . GLN A 1 198 ? 5.958 -8.854 -6.398 1.00 94.44 198 GLN A C 1
ATOM 1626 O O . GLN A 1 198 ? 5.853 -8.606 -5.200 1.00 94.44 198 GLN A O 1
ATOM 1631 N N . TRP A 1 199 ? 6.314 -7.912 -7.276 1.00 93.81 199 TRP A N 1
ATOM 1632 C CA . TRP A 1 199 ? 6.550 -6.517 -6.883 1.00 93.81 199 TRP A CA 1
ATOM 1633 C C . TRP A 1 199 ? 5.293 -5.852 -6.320 1.00 93.81 199 TRP A C 1
ATOM 1635 O O . TRP A 1 199 ? 5.372 -5.177 -5.293 1.00 93.81 199 TRP A O 1
ATOM 1645 N N . VAL A 1 200 ? 4.138 -6.079 -6.953 1.00 95.81 200 VAL A N 1
ATOM 1646 C CA . VAL A 1 200 ? 2.839 -5.597 -6.461 1.00 95.81 200 VAL A CA 1
ATOM 1647 C C . VAL A 1 200 ? 2.555 -6.164 -5.070 1.00 95.81 200 VAL A C 1
ATOM 1649 O O . VAL A 1 200 ? 2.247 -5.397 -4.160 1.00 95.81 200 VAL A O 1
ATOM 1652 N N . MET A 1 201 ? 2.723 -7.477 -4.879 1.00 95.88 201 MET A N 1
ATOM 1653 C CA . MET A 1 201 ? 2.485 -8.133 -3.587 1.00 95.88 201 MET A CA 1
ATOM 1654 C C . MET A 1 201 ? 3.435 -7.632 -2.493 1.00 95.88 201 MET A C 1
ATOM 1656 O O . MET A 1 201 ? 2.993 -7.327 -1.390 1.00 95.88 201 MET A O 1
ATOM 1660 N N . ASN A 1 202 ? 4.724 -7.461 -2.797 1.00 94.94 202 ASN A N 1
ATOM 1661 C CA . ASN A 1 202 ? 5.687 -6.923 -1.834 1.00 94.94 202 ASN A CA 1
ATOM 1662 C C . ASN A 1 202 ? 5.306 -5.502 -1.396 1.00 94.94 202 ASN A C 1
ATOM 1664 O O . ASN A 1 202 ? 5.343 -5.182 -0.209 1.00 94.94 202 ASN A O 1
ATOM 1668 N N . MET A 1 203 ? 4.911 -4.644 -2.340 1.00 94.38 203 MET A N 1
ATOM 1669 C CA . MET A 1 203 ? 4.467 -3.292 -2.001 1.00 94.38 203 MET A CA 1
ATOM 1670 C C . MET A 1 203 ? 3.129 -3.267 -1.264 1.00 94.38 203 MET A C 1
ATOM 1672 O O . MET A 1 203 ? 2.934 -2.404 -0.407 1.00 94.38 203 MET A O 1
ATOM 1676 N N . PHE A 1 204 ? 2.229 -4.207 -1.558 1.00 94.69 204 PHE A N 1
ATOM 1677 C CA . PHE A 1 204 ? 1.012 -4.401 -0.780 1.00 94.69 204 PHE A CA 1
ATOM 1678 C C . PHE A 1 204 ? 1.344 -4.700 0.685 1.00 94.69 204 PHE A C 1
ATOM 1680 O O . PHE A 1 204 ? 0.822 -4.005 1.550 1.00 94.69 204 PHE A O 1
ATOM 1687 N N . GLU A 1 205 ? 2.265 -5.625 0.974 1.00 95.81 205 GLU A N 1
ATOM 1688 C CA . GLU A 1 205 ? 2.661 -5.944 2.355 1.00 95.81 205 GLU A CA 1
ATOM 1689 C C . GLU A 1 205 ? 3.281 -4.738 3.079 1.00 95.81 205 GLU A C 1
ATOM 1691 O O . GLU A 1 205 ? 2.892 -4.408 4.202 1.00 95.81 205 GLU A O 1
ATOM 1696 N N . VAL A 1 206 ? 4.170 -3.992 2.409 1.00 94.06 206 VAL A N 1
ATOM 1697 C CA . VAL A 1 206 ? 4.732 -2.744 2.963 1.00 94.06 206 VAL A CA 1
ATOM 1698 C C . VAL A 1 206 ? 3.624 -1.731 3.272 1.00 94.06 206 VAL A C 1
ATOM 1700 O O . VAL A 1 206 ? 3.633 -1.071 4.317 1.00 94.06 206 VAL A O 1
ATOM 1703 N N . ARG A 1 207 ? 2.637 -1.589 2.377 1.00 93.50 207 ARG A N 1
ATOM 1704 C CA . ARG A 1 207 ? 1.535 -0.642 2.568 1.00 93.50 207 ARG A CA 1
ATOM 1705 C C . ARG A 1 207 ? 0.541 -1.110 3.629 1.00 93.50 207 ARG A C 1
ATOM 1707 O O . ARG A 1 207 ? 0.045 -0.252 4.363 1.00 93.50 207 ARG A O 1
ATOM 1714 N N . LYS A 1 208 ? 0.283 -2.418 3.726 1.00 95.81 208 LYS A N 1
ATOM 1715 C CA . LYS A 1 208 ? -0.539 -3.071 4.753 1.00 95.81 208 LYS A CA 1
ATOM 1716 C C . LYS A 1 208 ? 0.036 -2.791 6.133 1.00 95.81 208 LYS A C 1
ATOM 1718 O O . LYS A 1 208 ? -0.686 -2.296 6.995 1.00 95.81 208 LYS A O 1
ATOM 1723 N N . GLU A 1 209 ? 1.341 -2.989 6.307 1.00 97.00 209 GLU A N 1
ATOM 1724 C CA . GLU A 1 209 ? 2.031 -2.696 7.564 1.00 97.00 209 GLU A CA 1
ATOM 1725 C C . GLU A 1 209 ? 1.959 -1.205 7.919 1.00 97.00 209 GLU A C 1
ATOM 1727 O O . GLU A 1 209 ? 1.638 -0.846 9.050 1.00 97.00 209 GLU A O 1
ATOM 1732 N N . ARG A 1 210 ? 2.153 -0.306 6.947 1.00 96.06 210 ARG A N 1
ATOM 1733 C CA . ARG A 1 210 ? 1.994 1.135 7.192 1.00 96.06 210 ARG A CA 1
ATOM 1734 C C . ARG A 1 210 ? 0.566 1.506 7.599 1.00 96.06 210 ARG A C 1
ATOM 1736 O O . ARG A 1 210 ? 0.388 2.281 8.530 1.00 96.06 210 ARG A O 1
ATOM 1743 N N . LEU A 1 211 ? -0.441 0.963 6.914 1.00 97.00 211 LEU A N 1
ATOM 1744 C CA . LEU A 1 211 ? -1.846 1.204 7.247 1.00 97.00 211 LEU A CA 1
ATOM 1745 C C . LEU A 1 211 ? -2.187 0.668 8.644 1.00 97.00 211 LEU A C 1
ATOM 1747 O O . LEU A 1 211 ? -2.912 1.321 9.389 1.00 97.00 211 LEU A O 1
ATOM 1751 N N . ARG A 1 212 ? -1.627 -0.484 9.022 1.00 97.44 212 ARG A N 1
ATOM 1752 C CA . ARG A 1 212 ? -1.719 -1.007 10.385 1.00 97.44 212 ARG A CA 1
ATOM 1753 C C . ARG A 1 212 ? -1.178 -0.006 11.406 1.00 97.44 212 ARG A C 1
ATOM 1755 O O . ARG A 1 212 ? -1.866 0.271 12.381 1.00 97.44 212 ARG A O 1
ATOM 1762 N N . GLN A 1 213 ? 0.015 0.548 11.187 1.00 97.38 213 GLN A N 1
ATOM 1763 C CA . GLN A 1 213 ? 0.574 1.566 12.086 1.00 97.38 213 GLN A CA 1
ATOM 1764 C C . GLN A 1 213 ? -0.311 2.817 12.143 1.00 97.38 213 GLN A C 1
ATOM 1766 O O . GLN A 1 213 ? -0.633 3.282 13.231 1.00 97.38 213 GLN A O 1
ATOM 1771 N N . ASP A 1 214 ? -0.792 3.302 10.993 1.00 96.50 214 ASP A N 1
ATOM 1772 C CA . ASP A 1 214 ? -1.700 4.456 10.921 1.00 96.50 214 ASP A CA 1
ATOM 1773 C C . ASP A 1 214 ? -2.990 4.235 11.751 1.00 96.50 214 ASP A C 1
ATOM 1775 O O . ASP A 1 214 ? -3.521 5.177 12.344 1.00 96.50 214 ASP A O 1
ATOM 1779 N N . MET A 1 215 ? -3.487 2.994 11.809 1.00 97.75 215 MET A N 1
ATOM 1780 C CA . MET A 1 215 ? -4.653 2.589 12.603 1.00 97.75 215 MET A CA 1
ATOM 1781 C C . MET A 1 215 ? -4.350 2.400 14.098 1.00 97.75 215 MET A C 1
ATOM 1783 O O . MET A 1 215 ? -5.201 2.685 14.939 1.00 97.75 215 MET A O 1
ATOM 1787 N N . LEU A 1 216 ? -3.157 1.929 14.459 1.00 96.31 216 LEU A N 1
ATOM 1788 C CA . LEU A 1 216 ? -2.747 1.829 15.864 1.00 96.31 216 LEU A CA 1
ATOM 1789 C C . LEU A 1 216 ? -2.512 3.214 16.480 1.00 96.31 216 LEU A C 1
ATOM 1791 O O . LEU A 1 216 ? -2.937 3.461 17.608 1.00 96.31 216 LEU A O 1
ATOM 1795 N N . ASP A 1 217 ? -1.946 4.131 15.696 1.00 96.44 217 ASP A N 1
ATOM 1796 C CA . ASP A 1 217 ? -1.702 5.533 16.056 1.00 96.44 217 ASP A CA 1
ATOM 1797 C C . ASP A 1 217 ? -2.957 6.422 15.939 1.00 96.44 217 ASP A C 1
ATOM 1799 O O . ASP A 1 217 ? -2.886 7.645 16.109 1.00 96.44 217 ASP A O 1
ATOM 1803 N N . SER A 1 218 ? -4.119 5.859 15.588 1.00 97.25 218 SER A N 1
ATOM 1804 C CA . SER A 1 218 ? -5.340 6.644 15.397 1.00 97.25 218 SER A CA 1
ATOM 1805 C C . SER A 1 218 ? -5.806 7.304 16.703 1.00 97.25 218 SER A C 1
ATOM 1807 O O . SER A 1 218 ? -5.572 6.820 17.812 1.00 97.25 218 SER A O 1
ATOM 1809 N N . ARG A 1 219 ? -6.514 8.429 16.597 1.00 96.81 219 ARG A N 1
ATOM 1810 C CA . ARG A 1 219 ? -7.109 9.101 17.764 1.00 96.81 219 ARG A CA 1
ATOM 1811 C C . ARG A 1 219 ? -8.425 8.463 18.196 1.00 96.81 219 ARG A C 1
ATOM 1813 O O . ARG A 1 219 ? -8.788 8.553 19.364 1.00 96.81 219 ARG A O 1
ATOM 1820 N N . SER A 1 220 ? -9.145 7.849 17.260 1.00 97.56 220 SER A N 1
ATOM 1821 C CA . SER A 1 220 ? -10.405 7.150 17.519 1.00 97.56 220 SER A CA 1
ATOM 1822 C C . SER A 1 220 ? -10.219 5.635 17.542 1.00 97.56 220 SER A C 1
ATOM 1824 O O . SER A 1 220 ? -9.249 5.114 16.989 1.00 97.56 220 SER A O 1
ATOM 1826 N N . SER A 1 221 ? -11.216 4.927 18.074 1.00 96.81 221 SER A N 1
ATOM 1827 C CA . SER A 1 221 ? -11.470 3.532 17.704 1.00 96.81 221 SER A CA 1
ATOM 1828 C C . SER A 1 221 ? -11.705 3.397 16.192 1.00 96.81 221 SER A C 1
ATOM 1830 O O . SER A 1 221 ? -11.998 4.380 15.502 1.00 96.81 221 SER A O 1
ATOM 1832 N N . ILE A 1 222 ? -11.568 2.179 15.682 1.00 98.19 222 ILE A N 1
ATOM 1833 C CA . ILE A 1 222 ? -11.668 1.846 14.264 1.00 98.19 222 ILE A CA 1
ATOM 1834 C C . ILE A 1 222 ? -13.032 1.218 14.018 1.00 98.19 222 ILE A C 1
ATOM 1836 O O . ILE A 1 222 ? -13.284 0.100 14.462 1.00 98.19 222 ILE A O 1
ATOM 1840 N N . SER A 1 223 ? -13.910 1.925 13.318 1.00 98.12 223 SER A N 1
ATOM 1841 C CA . SER A 1 223 ? -15.181 1.351 12.884 1.00 98.12 223 SER A CA 1
ATOM 1842 C C . SER A 1 223 ? -14.982 0.551 11.604 1.00 98.12 223 SER A C 1
ATOM 1844 O O . SER A 1 223 ? -14.234 0.976 10.724 1.00 98.12 223 SER A O 1
ATOM 1846 N N . LEU A 1 224 ? -15.650 -0.589 11.491 1.00 98.38 224 LEU A N 1
ATOM 1847 C CA . LEU A 1 224 ? -15.551 -1.480 10.342 1.00 98.38 224 LEU A CA 1
ATOM 1848 C C . LEU A 1 224 ? -16.868 -1.457 9.576 1.00 98.38 224 LEU A C 1
ATOM 1850 O O . LEU A 1 224 ? -17.919 -1.675 10.169 1.00 98.38 224 LEU A O 1
ATOM 1854 N N . SER A 1 225 ? -16.814 -1.193 8.275 1.00 97.94 225 SER A N 1
ATOM 1855 C CA . SER A 1 225 ? -17.902 -1.568 7.380 1.00 97.94 225 SER A CA 1
ATOM 1856 C C . SER A 1 225 ? -17.569 -2.869 6.673 1.00 97.94 225 SER A C 1
ATOM 1858 O O . SER A 1 225 ? -16.402 -3.129 6.363 1.00 97.94 225 SER A O 1
ATOM 1860 N N . PHE A 1 226 ? -18.581 -3.692 6.438 1.00 97.31 226 PHE A N 1
ATOM 1861 C CA . PHE A 1 226 ? -18.430 -4.898 5.642 1.00 97.31 226 PHE A CA 1
ATOM 1862 C C . PHE A 1 226 ? -19.673 -5.164 4.802 1.00 97.31 226 PHE A C 1
ATOM 1864 O O . PHE A 1 226 ? -20.779 -4.778 5.176 1.00 97.31 226 PHE A O 1
ATOM 1871 N N . ASP A 1 227 ? -19.452 -5.798 3.657 1.00 95.44 227 ASP A N 1
ATOM 1872 C CA . ASP A 1 227 ? -20.485 -6.158 2.692 1.00 95.44 227 ASP A CA 1
ATOM 1873 C C . ASP A 1 227 ? -20.138 -7.509 2.066 1.00 95.44 227 ASP A C 1
ATOM 1875 O O . ASP A 1 227 ? -18.971 -7.752 1.738 1.00 95.44 227 ASP A O 1
A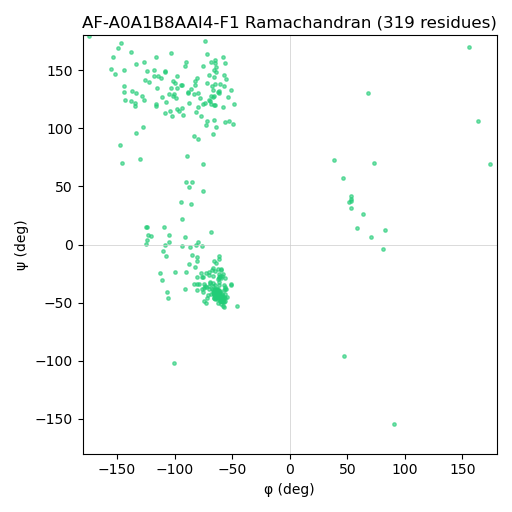TOM 1879 N N . LEU A 1 228 ? -21.134 -8.385 1.932 1.00 94.31 228 LEU A N 1
ATOM 1880 C CA . LEU A 1 228 ? -20.987 -9.712 1.342 1.00 94.31 228 LEU A CA 1
ATOM 1881 C C . LEU A 1 228 ? -21.831 -9.787 0.076 1.00 94.31 228 LEU A C 1
ATOM 1883 O O . LEU A 1 228 ? -23.053 -9.675 0.127 1.00 94.31 228 LEU A O 1
ATOM 1887 N N . TRP A 1 229 ? -21.188 -10.068 -1.051 1.00 92.94 229 TRP A N 1
ATOM 1888 C CA . TRP A 1 229 ? -21.887 -10.255 -2.317 1.00 92.94 229 TRP A CA 1
ATOM 1889 C C . TRP A 1 229 ? -21.402 -11.498 -3.047 1.00 92.94 229 TRP A C 1
ATOM 1891 O O . TRP A 1 229 ? -20.267 -11.942 -2.888 1.00 92.94 229 TRP A O 1
ATOM 1901 N N . THR A 1 230 ? -22.260 -12.041 -3.906 1.00 91.44 230 THR A N 1
ATOM 1902 C CA . THR A 1 230 ? -21.864 -13.083 -4.852 1.00 91.44 230 THR A CA 1
ATOM 1903 C C . THR A 1 230 ? -21.331 -12.421 -6.117 1.00 91.44 230 THR A C 1
ATOM 1905 O O . THR A 1 230 ? -22.017 -11.626 -6.762 1.00 91.44 230 THR A O 1
ATOM 1908 N N . SER A 1 231 ? -20.088 -12.718 -6.475 1.00 92.00 231 SER A N 1
ATOM 1909 C CA . SER A 1 231 ? -19.464 -12.228 -7.699 1.00 92.00 231 SER A CA 1
ATOM 1910 C C . SER A 1 231 ? -20.056 -12.905 -8.951 1.00 92.00 231 SER A C 1
ATOM 1912 O O . SER A 1 231 ? -20.653 -13.980 -8.859 1.00 92.00 231 SER A O 1
ATOM 1914 N N . PRO A 1 232 ? -19.847 -12.349 -10.162 1.00 92.88 232 PRO A N 1
ATOM 1915 C CA . PRO A 1 232 ? -20.318 -12.967 -11.409 1.00 92.88 232 PRO A CA 1
ATOM 1916 C C . PRO A 1 232 ? -19.758 -14.370 -11.687 1.00 92.88 232 PRO A C 1
ATOM 1918 O O . PRO A 1 232 ? -20.342 -15.126 -12.455 1.00 92.88 232 PRO A O 1
ATOM 1921 N N . ASN A 1 233 ? -18.623 -14.718 -11.077 1.00 91.81 233 ASN A N 1
ATOM 1922 C CA . ASN A 1 233 ? -18.034 -16.056 -11.123 1.00 91.81 233 ASN A CA 1
ATOM 1923 C C . ASN A 1 233 ? -18.449 -16.939 -9.931 1.00 91.81 233 ASN A C 1
ATOM 1925 O O . ASN A 1 233 ? -17.759 -17.911 -9.642 1.00 91.81 233 ASN A O 1
ATOM 1929 N N . TYR A 1 234 ? -19.569 -16.613 -9.276 1.00 90.12 234 TYR A N 1
ATOM 1930 C CA . TYR A 1 234 ? -20.202 -17.389 -8.204 1.00 90.12 234 TYR A CA 1
ATOM 1931 C C . TYR A 1 234 ? -19.364 -17.549 -6.929 1.00 90.12 234 TYR A C 1
ATOM 1933 O O . TYR A 1 234 ? -19.564 -18.503 -6.183 1.00 90.12 234 TYR A O 1
ATOM 1941 N N . LEU A 1 235 ? -18.452 -16.613 -6.657 1.00 91.25 235 LEU A N 1
ATOM 1942 C CA . LEU A 1 235 ? -17.702 -16.584 -5.401 1.00 91.25 235 LEU A CA 1
ATOM 1943 C C . LEU A 1 235 ? -18.410 -15.667 -4.407 1.00 91.25 235 LEU A C 1
ATOM 1945 O O . LEU A 1 235 ? -18.838 -14.570 -4.770 1.00 91.25 235 LEU A O 1
ATOM 1949 N N . ALA A 1 236 ? -18.514 -16.085 -3.151 1.00 93.50 236 ALA A N 1
ATOM 1950 C CA . ALA A 1 236 ? -18.992 -15.226 -2.077 1.00 93.50 236 ALA A CA 1
ATOM 1951 C C . ALA A 1 236 ? -17.836 -14.340 -1.604 1.00 93.50 236 ALA A C 1
ATOM 1953 O O . ALA A 1 236 ? -16.843 -14.845 -1.091 1.00 93.50 236 ALA A O 1
ATOM 1954 N N . VAL A 1 237 ? -17.924 -13.028 -1.803 1.00 95.00 237 VAL A N 1
ATOM 1955 C CA . VAL A 1 237 ? -16.831 -12.088 -1.537 1.00 95.00 237 VAL A CA 1
ATOM 1956 C C . VAL A 1 237 ? -17.225 -11.122 -0.430 1.00 95.00 237 VAL A C 1
ATOM 1958 O O . VAL A 1 237 ? -18.170 -10.353 -0.579 1.00 95.00 237 VAL A O 1
ATOM 1961 N N . LEU A 1 238 ? -16.468 -11.143 0.666 1.00 96.44 238 LEU A N 1
ATOM 1962 C CA . LEU A 1 238 ? -16.569 -10.204 1.775 1.00 96.44 238 LEU A CA 1
ATOM 1963 C C . LEU A 1 238 ? -15.593 -9.041 1.569 1.00 96.44 238 LEU A C 1
ATOM 1965 O O . LEU A 1 238 ? -14.367 -9.199 1.660 1.00 96.44 238 LEU A O 1
ATOM 1969 N N . GLY A 1 239 ? -16.141 -7.856 1.324 1.00 97.56 239 GLY A N 1
ATOM 1970 C CA . GLY A 1 239 ? -15.413 -6.596 1.394 1.00 97.56 239 GLY A CA 1
ATOM 1971 C C . GLY A 1 239 ? -15.399 -6.067 2.824 1.00 97.56 239 GLY A C 1
ATOM 1972 O O . GLY A 1 239 ? -16.435 -6.031 3.477 1.00 97.56 239 GLY A O 1
ATOM 1973 N N . VAL A 1 240 ? -14.238 -5.628 3.313 1.00 98.38 240 VAL A N 1
ATOM 1974 C CA . VAL A 1 240 ? -14.093 -5.014 4.643 1.00 98.38 240 VAL A CA 1
ATOM 1975 C C . VAL A 1 240 ? -13.359 -3.689 4.514 1.00 98.38 240 VAL A C 1
ATOM 1977 O O . VAL A 1 240 ? -12.255 -3.638 3.963 1.00 98.38 240 VAL A O 1
ATOM 1980 N N . ALA A 1 241 ? -13.922 -2.620 5.070 1.00 98.44 241 ALA A N 1
ATOM 1981 C CA . ALA A 1 241 ? -13.289 -1.310 5.139 1.00 98.44 241 ALA A CA 1
ATOM 1982 C C . ALA A 1 241 ? -13.236 -0.776 6.573 1.00 98.44 241 ALA A C 1
ATOM 1984 O O . ALA A 1 241 ? -14.157 -0.933 7.365 1.00 98.44 241 ALA A O 1
ATOM 1985 N N . ALA A 1 242 ? -12.131 -0.117 6.903 1.00 98.44 242 ALA A N 1
ATOM 1986 C CA . ALA A 1 242 ? -11.922 0.551 8.175 1.00 98.44 242 ALA A CA 1
ATOM 1987 C C . ALA A 1 242 ? -12.123 2.057 8.048 1.00 98.44 242 ALA A C 1
ATOM 1989 O O . ALA A 1 242 ? -11.654 2.690 7.098 1.00 98.44 242 ALA A O 1
ATOM 1990 N N . HIS A 1 243 ? -12.745 2.636 9.068 1.00 98.38 243 HIS A N 1
ATOM 1991 C CA . HIS A 1 243 ? -12.992 4.061 9.214 1.00 98.38 243 HIS A CA 1
ATOM 1992 C C . HIS A 1 243 ? -12.455 4.528 10.566 1.00 98.38 243 HIS A C 1
ATOM 1994 O O . HIS A 1 243 ? -12.813 3.990 11.613 1.00 98.38 243 HIS A O 1
ATOM 2000 N N . PHE A 1 244 ? -11.580 5.529 10.551 1.00 98.38 244 PHE A N 1
ATOM 2001 C CA . PHE A 1 244 ? -10.918 6.021 11.760 1.00 98.38 244 PHE A CA 1
ATOM 2002 C C . PHE A 1 244 ? -10.511 7.488 11.618 1.00 98.38 244 PHE A C 1
ATOM 2004 O O . PHE A 1 244 ? -10.423 8.022 10.513 1.00 98.38 244 PHE A O 1
ATOM 2011 N N . ILE A 1 245 ? -10.261 8.149 12.744 1.00 98.25 245 ILE A N 1
ATOM 2012 C CA . ILE A 1 245 ? -9.668 9.484 12.808 1.00 98.25 245 ILE A CA 1
ATOM 2013 C C . ILE A 1 245 ? -8.173 9.302 13.046 1.00 98.25 245 ILE A C 1
ATOM 2015 O O . ILE A 1 245 ? -7.771 8.786 14.091 1.00 98.25 245 ILE A O 1
ATOM 2019 N N . ASP A 1 246 ? -7.342 9.705 12.087 1.00 96.12 246 ASP A N 1
ATOM 2020 C CA . ASP A 1 246 ? -5.893 9.599 12.237 1.00 96.12 246 ASP A CA 1
ATOM 2021 C C . ASP A 1 246 ? -5.374 10.498 13.381 1.00 96.12 246 ASP A C 1
ATOM 2023 O O . ASP A 1 246 ? -6.006 11.479 13.778 1.00 96.12 246 ASP A O 1
ATOM 2027 N N . LYS A 1 247 ? -4.187 10.200 13.912 1.00 95.69 247 LYS A N 1
ATOM 2028 C CA . LYS A 1 247 ? -3.089 11.139 13.715 1.00 95.69 247 LYS A CA 1
ATOM 2029 C C . LYS A 1 247 ? -3.354 12.623 13.967 1.00 95.69 247 LYS A C 1
ATOM 2031 O O . LYS A 1 247 ? -3.231 13.184 15.054 1.00 95.69 247 LYS A O 1
ATOM 2036 N N . SER A 1 248 ? -3.652 13.253 12.842 1.00 96.31 248 SER A N 1
ATOM 2037 C CA . SER A 1 248 ? -3.814 14.678 12.626 1.00 96.31 248 SER A CA 1
ATOM 2038 C C . SER A 1 248 ? -5.263 15.128 12.819 1.00 96.31 248 SER A C 1
ATOM 2040 O O . SER A 1 248 ? -5.577 16.280 12.543 1.00 96.31 248 SER A O 1
ATOM 2042 N N . GLY A 1 249 ? -6.155 14.246 13.275 1.00 95.56 249 GLY A N 1
ATOM 2043 C CA . GLY A 1 249 ? -7.577 14.532 13.429 1.00 95.56 249 GLY A CA 1
ATOM 2044 C C . GLY A 1 249 ? -8.384 14.390 12.138 1.00 95.56 249 GLY A C 1
ATOM 2045 O O . GLY A 1 249 ? -9.530 14.830 12.104 1.00 95.56 249 GLY A O 1
ATOM 2046 N N . LEU A 1 250 ? -7.830 13.795 11.076 1.00 97.38 250 LEU A N 1
ATOM 2047 C CA . LEU A 1 250 ? -8.529 13.649 9.799 1.00 97.38 250 LEU A CA 1
ATOM 2048 C C . LEU A 1 250 ? -9.242 12.302 9.703 1.00 97.38 250 LEU A C 1
ATOM 2050 O O . LEU A 1 250 ? -8.676 11.255 10.022 1.00 97.38 250 LEU A O 1
ATOM 2054 N N . ARG A 1 251 ? -10.477 12.321 9.189 1.00 97.50 251 ARG A N 1
ATOM 2055 C CA . ARG A 1 251 ? -11.223 11.099 8.872 1.00 97.50 251 ARG A CA 1
ATOM 2056 C C . ARG A 1 251 ? -10.534 10.352 7.731 1.00 97.50 251 ARG A C 1
ATOM 2058 O O . ARG A 1 251 ? -10.292 10.912 6.662 1.00 97.50 251 ARG A O 1
ATOM 2065 N N . ARG A 1 252 ? -10.267 9.069 7.950 1.00 97.75 252 ARG A N 1
ATOM 2066 C CA . ARG A 1 252 ? -9.701 8.132 6.981 1.00 97.75 252 ARG A CA 1
ATOM 2067 C C . ARG A 1 252 ? -10.672 7.000 6.707 1.00 97.75 252 ARG A C 1
ATOM 2069 O O . ARG A 1 252 ? -11.481 6.623 7.553 1.00 97.75 252 ARG A O 1
ATOM 2076 N N . THR A 1 253 ? -10.588 6.474 5.496 1.00 98.06 253 THR A N 1
ATOM 2077 C CA . THR A 1 253 ? -11.269 5.252 5.080 1.00 98.06 253 THR A CA 1
ATOM 2078 C C . THR A 1 253 ? -10.287 4.436 4.262 1.00 98.06 253 THR A C 1
ATOM 2080 O O . THR A 1 253 ? -9.599 4.990 3.402 1.00 98.06 253 THR A O 1
ATOM 2083 N N . ALA A 1 254 ? -10.181 3.149 4.568 1.00 97.06 254 ALA A N 1
ATOM 2084 C CA . ALA A 1 254 ? -9.284 2.239 3.876 1.00 97.06 254 ALA A CA 1
ATOM 2085 C C . ALA A 1 254 ? -9.928 0.861 3.750 1.00 97.06 254 ALA A C 1
ATOM 2087 O O . ALA A 1 254 ? -10.403 0.312 4.740 1.00 97.06 254 ALA A O 1
ATOM 2088 N N . VAL A 1 255 ? -9.907 0.295 2.545 1.00 97.19 255 VAL A N 1
ATOM 2089 C CA . VAL A 1 255 ? -10.274 -1.109 2.334 1.00 97.19 255 VAL A CA 1
ATOM 2090 C C . VAL A 1 255 ? -9.185 -1.975 2.961 1.00 97.19 255 VAL A C 1
ATOM 2092 O O . VAL A 1 255 ? -8.005 -1.814 2.646 1.00 97.19 255 VAL A O 1
ATOM 2095 N N . LEU A 1 256 ? -9.581 -2.851 3.879 1.00 97.62 256 LEU A N 1
ATOM 2096 C CA . LEU A 1 256 ? -8.690 -3.784 4.561 1.00 97.62 256 LEU A CA 1
ATOM 2097 C C . LEU A 1 256 ? -8.602 -5.113 3.823 1.00 97.62 256 LEU A C 1
ATOM 2099 O O . LEU A 1 256 ? -7.539 -5.731 3.776 1.00 97.62 256 LEU A O 1
ATOM 2103 N N . ALA A 1 257 ? -9.725 -5.580 3.283 1.00 96.62 257 ALA A N 1
ATOM 2104 C CA . ALA A 1 257 ? -9.788 -6.907 2.711 1.00 96.62 257 ALA A CA 1
ATOM 2105 C C . ALA A 1 257 ? -10.885 -7.035 1.658 1.00 96.62 257 ALA A C 1
ATOM 2107 O O . ALA A 1 257 ? -11.918 -6.371 1.723 1.00 96.62 257 ALA A O 1
ATOM 2108 N N . LEU A 1 258 ? -10.619 -7.937 0.720 1.00 95.56 258 LEU A N 1
ATOM 2109 C CA . LEU A 1 258 ? -11.572 -8.505 -0.215 1.00 95.56 258 LEU A CA 1
ATOM 2110 C C . LEU A 1 258 ? -11.315 -10.014 -0.192 1.00 95.56 258 LEU A C 1
ATOM 2112 O O . LEU A 1 258 ? -10.334 -10.467 -0.784 1.00 95.56 258 LEU A O 1
ATOM 2116 N N . ARG A 1 259 ? -12.081 -10.763 0.606 1.00 95.06 259 ARG A N 1
ATOM 2117 C CA . ARG A 1 259 ? -11.841 -12.197 0.844 1.00 95.06 259 ARG A CA 1
ATOM 2118 C C . ARG A 1 259 ? -13.008 -13.032 0.373 1.00 95.06 259 ARG A C 1
ATOM 2120 O O . ARG A 1 259 ? -14.148 -12.612 0.498 1.00 95.06 259 ARG A O 1
ATOM 2127 N N . GLU A 1 260 ? -12.701 -14.215 -0.127 1.00 93.75 260 GLU A N 1
ATOM 2128 C CA . GLU A 1 260 ? -13.714 -15.228 -0.365 1.00 93.75 260 GLU A CA 1
ATOM 2129 C C . GLU A 1 260 ? -14.204 -15.799 0.973 1.00 93.75 260 GLU A C 1
ATOM 2131 O O . GLU A 1 260 ? -13.407 -16.001 1.894 1.00 93.75 260 GLU A O 1
ATOM 2136 N N . VAL A 1 261 ? -15.513 -16.013 1.085 1.00 92.75 261 VAL A N 1
ATOM 2137 C CA . VAL A 1 261 ? -16.154 -16.735 2.185 1.00 92.75 261 VAL A CA 1
ATOM 2138 C C . VAL A 1 261 ? -16.519 -18.115 1.657 1.00 92.75 261 VAL A C 1
ATOM 2140 O O . VAL A 1 261 ? -17.338 -18.242 0.752 1.00 92.75 261 VAL A O 1
ATOM 2143 N N . GLU A 1 262 ? -15.900 -19.154 2.206 1.00 86.25 262 GLU A N 1
ATOM 2144 C CA . GLU A 1 262 ? -16.213 -20.530 1.827 1.00 86.25 262 GLU A CA 1
ATOM 2145 C C . GLU A 1 262 ? -17.458 -21.023 2.582 1.00 86.25 262 GLU A C 1
ATOM 2147 O O . GLU A 1 262 ? -17.596 -20.810 3.787 1.00 86.25 262 GLU A O 1
ATOM 2152 N N . GLY A 1 263 ? -18.356 -21.721 1.881 1.00 81.50 263 GLY A N 1
ATOM 2153 C CA . GLY A 1 263 ? -19.558 -22.320 2.469 1.00 81.50 263 GLY A CA 1
ATOM 2154 C C . GLY A 1 263 ? -20.794 -21.414 2.451 1.00 81.50 263 GLY A C 1
ATOM 2155 O O . GLY A 1 263 ? -20.955 -20.562 1.580 1.00 81.50 263 GLY A O 1
ATOM 2156 N N . GLU A 1 264 ? -21.722 -21.653 3.383 1.00 80.25 264 GLU A N 1
ATOM 2157 C CA . GLU A 1 264 ? -22.964 -20.878 3.489 1.00 80.25 264 GLU A CA 1
ATOM 2158 C C . GLU A 1 264 ? -22.685 -19.420 3.884 1.00 80.25 264 GLU A C 1
ATOM 2160 O O . GLU A 1 264 ? -21.743 -19.133 4.623 1.00 80.25 264 GLU A O 1
ATOM 2165 N N . HIS A 1 265 ? -23.545 -18.491 3.454 1.00 83.94 265 HIS A N 1
ATOM 2166 C CA . HIS A 1 265 ? -23.499 -17.078 3.862 1.00 83.94 265 HIS A CA 1
ATOM 2167 C C . HIS A 1 265 ? -24.028 -16.882 5.300 1.00 83.94 265 HIS A C 1
ATOM 2169 O O . HIS A 1 265 ? -24.868 -16.019 5.563 1.00 83.94 265 HIS A O 1
ATOM 2175 N N . SER A 1 266 ? -23.592 -17.734 6.228 1.00 89.50 266 SER A N 1
ATOM 2176 C CA . SER A 1 266 ? -23.957 -17.658 7.637 1.00 89.50 266 SER A CA 1
ATOM 2177 C C . SER A 1 266 ? -23.203 -16.523 8.330 1.00 89.50 266 SER A C 1
ATOM 2179 O O . SER A 1 266 ? -22.102 -16.136 7.925 1.00 89.50 266 SER A O 1
ATOM 2181 N N . GLY A 1 267 ? -23.786 -15.985 9.403 1.00 92.69 267 GLY A N 1
ATOM 2182 C CA . GLY A 1 267 ? -23.135 -14.935 10.186 1.00 92.69 267 GLY A CA 1
ATOM 2183 C C . GLY A 1 267 ? -21.819 -15.403 10.809 1.00 92.69 267 GLY A C 1
ATOM 2184 O O . GLY A 1 267 ? -20.878 -14.624 10.914 1.00 92.69 267 GLY A O 1
ATOM 2185 N N . GLU A 1 268 ? -21.730 -16.682 11.165 1.00 94.62 268 GLU A N 1
ATOM 2186 C CA . GLU A 1 268 ? -20.546 -17.337 11.715 1.00 94.62 268 GLU A CA 1
ATOM 2187 C C . GLU A 1 268 ? -19.393 -17.370 10.705 1.00 94.62 268 GLU A C 1
ATOM 2189 O O . GLU A 1 268 ? -18.281 -16.959 11.035 1.00 94.62 268 GLU A O 1
ATOM 2194 N N . ASN A 1 269 ? -19.662 -17.762 9.454 1.00 94.25 269 ASN A N 1
ATOM 2195 C CA . ASN A 1 269 ? -18.638 -17.796 8.405 1.00 94.25 269 ASN A CA 1
ATOM 2196 C C . ASN A 1 269 ? -18.126 -16.385 8.083 1.00 94.25 269 ASN A C 1
ATOM 2198 O O . ASN A 1 269 ? -16.922 -16.168 7.921 1.00 94.25 269 ASN A O 1
ATOM 2202 N N . ILE A 1 270 ? -19.027 -15.397 8.046 1.00 95.94 270 ILE A N 1
ATOM 2203 C CA . ILE A 1 270 ? -18.650 -13.988 7.873 1.00 95.94 270 ILE A CA 1
ATOM 2204 C C . ILE A 1 270 ? -17.783 -13.525 9.053 1.00 95.94 270 ILE A C 1
ATOM 2206 O O . ILE A 1 270 ? -16.753 -12.876 8.847 1.00 95.94 270 ILE A O 1
ATOM 2210 N N . ALA A 1 271 ? -18.170 -13.871 10.284 1.00 96.44 271 ALA A N 1
ATOM 2211 C CA . ALA A 1 271 ? -17.443 -13.491 11.489 1.00 96.44 271 ALA A CA 1
ATOM 2212 C C . ALA A 1 271 ? -16.031 -14.076 11.524 1.00 96.44 271 ALA A C 1
ATOM 2214 O O . ALA A 1 271 ? -15.096 -13.360 11.884 1.00 96.44 271 ALA A O 1
ATOM 2215 N N . ASP A 1 272 ? -15.851 -15.329 11.110 1.00 96.00 272 ASP A N 1
ATOM 2216 C CA . ASP A 1 272 ? -14.537 -15.967 11.041 1.00 96.00 272 ASP A CA 1
ATOM 2217 C C . ASP A 1 272 ? -13.597 -15.214 10.095 1.00 96.00 272 ASP A C 1
ATOM 2219 O O . ASP A 1 272 ? -12.461 -14.885 10.463 1.00 96.00 272 ASP A O 1
ATOM 2223 N N . VAL A 1 273 ? -14.074 -14.852 8.901 1.00 96.62 273 VAL A N 1
ATOM 2224 C CA . VAL A 1 273 ? -13.289 -14.059 7.946 1.00 96.62 273 VAL A CA 1
ATOM 2225 C C . VAL A 1 273 ? -13.006 -12.658 8.500 1.00 96.62 273 VAL A C 1
ATOM 2227 O O . VAL A 1 273 ? -11.869 -12.179 8.424 1.00 96.62 273 VAL A O 1
ATOM 2230 N N . LEU A 1 274 ? -13.994 -12.004 9.116 1.00 97.44 274 LEU A N 1
ATOM 2231 C CA . LEU A 1 274 ? -13.832 -10.672 9.701 1.00 97.44 274 LEU A CA 1
ATOM 2232 C C . LEU A 1 274 ? -12.831 -10.671 10.873 1.00 97.44 274 LEU A C 1
ATOM 2234 O O . LEU A 1 274 ? -11.984 -9.778 10.962 1.00 97.44 274 LEU A O 1
ATOM 2238 N N . LEU A 1 275 ? -12.848 -11.699 11.726 1.00 97.69 275 LEU A N 1
ATOM 2239 C CA . LEU A 1 275 ? -11.886 -11.889 12.817 1.00 97.69 275 LEU A CA 1
ATOM 2240 C C . LEU A 1 275 ? -10.467 -12.114 12.299 1.00 97.69 275 LEU A C 1
ATOM 2242 O O . LEU A 1 275 ? -9.516 -11.563 12.863 1.00 97.69 275 LEU A O 1
ATOM 2246 N N . GLN A 1 276 ? -10.302 -12.866 11.208 1.00 97.56 276 GLN A N 1
ATOM 2247 C CA . GLN A 1 276 ? -9.001 -12.996 10.553 1.00 97.56 276 GLN A CA 1
ATOM 2248 C C . GLN A 1 276 ? -8.493 -11.642 10.050 1.00 97.56 276 GLN A C 1
ATOM 2250 O O . GLN A 1 276 ? -7.331 -11.316 10.274 1.00 97.56 276 GLN A O 1
ATOM 2255 N N . VAL A 1 277 ? -9.347 -10.815 9.434 1.00 97.94 277 VAL A N 1
ATOM 2256 C CA . VAL A 1 277 ? -8.966 -9.462 8.989 1.00 97.94 277 VAL A CA 1
ATOM 2257 C C . VAL A 1 277 ? -8.555 -8.582 10.176 1.00 97.94 277 VAL A C 1
ATOM 2259 O O . VAL A 1 277 ? -7.511 -7.928 10.128 1.00 97.94 277 VAL A O 1
ATOM 2262 N N . ILE A 1 278 ? -9.317 -8.603 11.273 1.00 98.00 278 ILE A N 1
ATOM 2263 C CA . ILE A 1 278 ? -8.988 -7.874 12.510 1.00 98.00 278 ILE A CA 1
ATOM 2264 C C . ILE A 1 278 ? -7.620 -8.315 13.060 1.00 98.00 278 ILE A C 1
ATOM 2266 O O . ILE A 1 278 ? -6.798 -7.472 13.442 1.00 98.00 278 ILE A O 1
ATOM 2270 N N . LYS A 1 279 ? -7.349 -9.625 13.064 1.00 97.56 279 LYS A N 1
ATOM 2271 C CA . LYS A 1 279 ? -6.089 -10.216 13.537 1.00 97.56 279 LYS A CA 1
ATOM 2272 C C . LYS A 1 279 ? -4.908 -9.880 12.628 1.00 97.56 279 LYS A C 1
ATOM 2274 O O . LYS A 1 279 ? -3.846 -9.517 13.132 1.00 97.56 279 LYS A O 1
ATOM 2279 N N . ASP A 1 280 ? -5.096 -9.941 11.315 1.00 96.38 280 ASP A N 1
ATOM 2280 C CA . ASP A 1 280 ? -4.092 -9.607 10.300 1.00 96.38 280 ASP A CA 1
ATOM 2281 C C . ASP A 1 280 ? -3.558 -8.185 10.464 1.00 96.38 280 ASP A C 1
ATOM 2283 O O . ASP A 1 280 ? -2.354 -7.942 10.369 1.00 96.38 280 ASP A O 1
ATOM 2287 N N . TYR A 1 281 ? -4.461 -7.243 10.737 1.00 97.56 281 TYR A N 1
ATOM 2288 C CA . TYR A 1 281 ? -4.107 -5.854 11.003 1.00 97.56 281 TYR A CA 1
ATOM 2289 C C . TYR A 1 281 ? -3.765 -5.598 12.474 1.00 97.56 281 TYR A C 1
ATOM 2291 O O . TYR A 1 281 ? -3.354 -4.493 12.805 1.00 97.56 281 TYR A O 1
ATOM 2299 N N . LYS A 1 282 ? -3.861 -6.595 13.363 1.00 97.38 282 LYS A N 1
ATOM 2300 C CA . LYS A 1 282 ? -3.572 -6.476 14.804 1.00 97.38 282 LYS A CA 1
ATOM 2301 C C . LYS A 1 282 ? -4.341 -5.326 15.467 1.00 97.38 282 LYS A C 1
ATOM 2303 O O . LYS A 1 282 ? -3.779 -4.578 16.262 1.00 97.38 282 LYS A O 1
ATOM 2308 N N . ILE A 1 283 ? -5.617 -5.175 15.114 1.00 96.88 283 ILE A N 1
ATOM 2309 C CA . ILE A 1 283 ? -6.479 -4.077 15.583 1.00 96.88 283 ILE A CA 1
ATOM 2310 C C . ILE A 1 283 ? -7.562 -4.526 16.571 1.00 96.88 283 ILE A C 1
ATOM 2312 O O . ILE A 1 283 ? -8.486 -3.761 16.833 1.00 96.88 283 ILE A O 1
ATOM 2316 N N . THR A 1 284 ? -7.451 -5.730 17.140 1.00 96.56 284 THR A N 1
ATOM 2317 C CA . THR A 1 284 ? -8.421 -6.310 18.088 1.00 96.56 284 THR A CA 1
ATOM 2318 C C . THR A 1 284 ? -8.848 -5.311 19.168 1.00 96.56 284 THR A C 1
ATOM 2320 O O . THR A 1 284 ? -10.024 -4.989 19.283 1.00 96.56 284 THR A O 1
ATOM 2323 N N . ASP A 1 285 ? -7.898 -4.696 19.872 1.00 94.25 285 ASP A N 1
ATOM 2324 C CA . ASP A 1 285 ? -8.203 -3.790 20.992 1.00 94.25 285 ASP A CA 1
ATOM 2325 C C . ASP A 1 285 ? -8.707 -2.401 20.561 1.00 94.25 285 ASP A C 1
ATOM 2327 O O . ASP A 1 285 ? -9.007 -1.540 21.390 1.00 94.25 285 ASP A O 1
ATOM 2331 N N . ARG A 1 286 ? -8.784 -2.150 19.251 1.00 96.00 286 ARG A N 1
ATOM 2332 C CA . ARG A 1 286 ? -9.102 -0.845 18.663 1.00 96.00 286 ARG A CA 1
ATOM 2333 C C . ARG A 1 286 ? -10.474 -0.810 18.000 1.00 96.00 286 ARG A C 1
ATOM 2335 O O . ARG A 1 286 ? -10.888 0.270 17.584 1.00 96.00 286 ARG A O 1
ATOM 2342 N N . VAL A 1 287 ? -11.176 -1.939 17.908 1.00 96.81 287 VAL A N 1
ATOM 2343 C CA . VAL A 1 287 ? -12.465 -2.040 17.213 1.00 96.81 287 VAL A CA 1
ATOM 2344 C C . VAL A 1 287 ? -13.529 -1.125 17.849 1.00 96.81 287 VAL A C 1
ATOM 2346 O O . VAL A 1 287 ? -13.723 -1.038 19.060 1.00 96.81 287 VAL A O 1
ATOM 2349 N N . GLY A 1 288 ? -14.193 -0.349 17.005 1.00 95.06 288 GLY A N 1
ATOM 2350 C CA . GLY A 1 288 ? -15.201 0.636 17.366 1.00 95.06 288 GLY A CA 1
ATOM 2351 C C . GLY A 1 288 ? -16.600 0.088 17.142 1.00 95.06 288 GLY A C 1
ATOM 2352 O O . GLY A 1 288 ? -17.115 -0.663 17.966 1.00 95.06 288 GLY A O 1
ATOM 2353 N N . TYR A 1 289 ? -17.198 0.514 16.038 1.00 95.94 289 TYR A N 1
ATOM 2354 C CA . TYR A 1 289 ? -18.556 0.164 15.634 1.00 95.94 289 TYR A CA 1
ATOM 2355 C C . TYR A 1 289 ? -18.546 -0.627 14.333 1.00 95.94 289 TYR A C 1
ATOM 2357 O O . TYR A 1 289 ? -17.574 -0.545 13.575 1.00 95.94 289 TYR A O 1
ATOM 2365 N N . PHE A 1 290 ? -19.641 -1.323 14.056 1.00 96.62 290 PHE A N 1
ATOM 2366 C CA . PHE A 1 290 ? -19.838 -2.022 12.791 1.00 96.62 290 PHE A CA 1
ATOM 2367 C C . PHE A 1 290 ? -20.883 -1.324 11.917 1.00 96.62 290 PHE A C 1
ATOM 2369 O O . PHE A 1 290 ? -21.800 -0.670 12.411 1.00 96.62 290 PHE A O 1
ATOM 2376 N N . MET A 1 291 ? -20.713 -1.420 10.602 1.00 95.56 291 MET A N 1
ATOM 2377 C CA . MET A 1 291 ? -21.652 -0.921 9.599 1.00 95.56 291 MET A CA 1
ATOM 2378 C C . MET A 1 291 ? -21.835 -1.997 8.532 1.00 95.56 291 MET A C 1
ATOM 2380 O O . MET A 1 291 ? -20.874 -2.409 7.891 1.00 95.56 291 MET A O 1
ATOM 2384 N N . SER A 1 292 ? -23.064 -2.433 8.325 1.00 94.50 292 SER A N 1
ATOM 2385 C CA . SER A 1 292 ? -23.418 -3.433 7.320 1.00 94.50 292 SER A CA 1
ATOM 2386 C C . SER A 1 292 ? -24.807 -3.120 6.770 1.00 94.50 292 SER A C 1
ATOM 2388 O O . SER A 1 292 ? -25.494 -2.226 7.276 1.00 94.50 292 SER A O 1
ATOM 2390 N N . ASP A 1 293 ? -25.236 -3.849 5.748 1.00 91.75 293 ASP A N 1
ATOM 2391 C CA . ASP A 1 293 ? -26.615 -3.801 5.275 1.00 91.75 293 ASP A CA 1
ATOM 2392 C C . ASP A 1 293 ? -27.579 -4.533 6.235 1.00 91.75 293 ASP A C 1
ATOM 2394 O O . ASP A 1 293 ? -27.179 -5.113 7.253 1.00 91.75 293 ASP A O 1
ATOM 2398 N N . ASN A 1 294 ? -28.879 -4.455 5.937 1.00 90.88 294 ASN A N 1
ATOM 2399 C CA . ASN A 1 294 ? -29.957 -4.984 6.777 1.00 90.88 294 ASN A CA 1
ATOM 2400 C C . ASN A 1 294 ? -30.215 -6.481 6.516 1.00 90.88 294 ASN A C 1
ATOM 2402 O O . ASN A 1 294 ? -31.341 -6.881 6.207 1.00 90.88 294 ASN A O 1
ATOM 2406 N N . ALA A 1 295 ? -29.165 -7.298 6.601 1.00 88.81 295 ALA A N 1
ATOM 2407 C CA . ALA A 1 295 ? -29.245 -8.751 6.505 1.00 88.81 295 ALA A CA 1
ATOM 2408 C C . ALA A 1 295 ? -29.121 -9.393 7.894 1.00 88.81 295 ALA A C 1
ATOM 2410 O O . ALA A 1 295 ? -28.219 -9.070 8.663 1.00 88.81 295 ALA A O 1
ATOM 2411 N N . SER A 1 296 ? -29.987 -10.362 8.208 1.00 88.81 296 SER A N 1
ATOM 2412 C CA . SER A 1 296 ? -30.015 -11.018 9.527 1.00 88.81 296 SER A CA 1
ATOM 2413 C C . SER A 1 296 ? -28.715 -11.748 9.883 1.00 88.81 296 SER A C 1
ATOM 2415 O O . SER A 1 296 ? -28.377 -11.879 11.057 1.00 88.81 296 SER A O 1
ATOM 2417 N N . ALA A 1 297 ? -27.965 -12.216 8.880 1.00 92.06 297 ALA A N 1
ATOM 2418 C CA . ALA A 1 297 ? -26.654 -12.830 9.082 1.00 92.06 297 ALA A CA 1
ATOM 2419 C C . ALA A 1 297 ? -25.639 -11.844 9.692 1.00 92.06 297 ALA A C 1
ATOM 2421 O O . ALA A 1 297 ? -24.768 -12.256 10.459 1.00 92.06 297 ALA A O 1
ATOM 2422 N N . ASN A 1 298 ? -25.775 -10.543 9.420 1.00 93.94 298 ASN A N 1
ATOM 2423 C CA . ASN A 1 298 ? -24.859 -9.528 9.933 1.00 93.94 298 ASN A CA 1
ATOM 2424 C C . ASN A 1 298 ? -25.008 -9.330 11.443 1.00 93.94 298 ASN A C 1
ATOM 2426 O O . ASN A 1 298 ? -24.001 -9.151 12.124 1.00 93.94 298 ASN A O 1
ATOM 2430 N N . ASP A 1 299 ? -26.228 -9.431 11.981 1.00 92.69 299 ASP A N 1
ATOM 2431 C CA . ASP A 1 299 ? -26.463 -9.359 13.429 1.00 92.69 299 ASP A CA 1
ATOM 2432 C C . ASP A 1 299 ? -25.737 -10.497 14.163 1.00 92.69 299 ASP A C 1
ATOM 2434 O O . ASP A 1 299 ? -25.080 -10.279 15.185 1.00 92.69 299 ASP A O 1
ATOM 2438 N N . VAL A 1 300 ? -25.821 -11.714 13.611 1.00 94.06 300 VAL A N 1
ATOM 2439 C CA . VAL A 1 300 ? -25.119 -12.899 14.131 1.00 94.06 300 VAL A CA 1
ATOM 2440 C C . VAL A 1 300 ? -23.606 -12.711 14.023 1.00 94.06 300 VAL A C 1
ATOM 2442 O O . VAL A 1 300 ? -22.888 -12.952 14.995 1.00 94.06 300 VAL A O 1
ATOM 2445 N N . CYS A 1 301 ? -23.128 -12.217 12.877 1.00 95.75 301 CYS A N 1
ATOM 2446 C CA . CYS A 1 301 ? -21.716 -11.929 12.650 1.00 95.75 301 CYS A CA 1
ATOM 2447 C C . CYS A 1 301 ? -21.163 -10.947 13.692 1.00 95.75 301 CYS A C 1
ATOM 2449 O O . CYS A 1 301 ? -20.188 -11.249 14.384 1.00 95.75 301 CYS A O 1
ATOM 2451 N N . VAL A 1 302 ? -21.809 -9.789 13.857 1.00 95.94 302 VAL A N 1
ATOM 2452 C CA . VAL A 1 302 ? -21.367 -8.745 14.789 1.00 95.94 302 VAL A CA 1
ATOM 2453 C C . VAL A 1 302 ? -21.375 -9.252 16.231 1.00 95.94 302 VAL A C 1
ATOM 2455 O O . VAL A 1 302 ? -20.410 -9.004 16.958 1.00 95.94 302 VAL A O 1
ATOM 2458 N N . ASP A 1 303 ? -22.397 -10.004 16.657 1.00 94.81 303 ASP A N 1
ATOM 2459 C CA . ASP A 1 303 ? -22.415 -10.590 18.004 1.00 94.81 303 ASP A CA 1
ATOM 2460 C C . ASP A 1 303 ? -21.247 -11.567 18.209 1.00 94.81 303 ASP A C 1
ATOM 2462 O O . ASP A 1 303 ? -20.566 -11.497 19.237 1.00 94.81 303 ASP A O 1
ATOM 2466 N N . PHE A 1 304 ? -20.963 -12.423 17.223 1.00 95.75 304 PHE A N 1
ATOM 2467 C CA . PHE A 1 304 ? -19.857 -13.378 17.282 1.00 95.75 304 PHE A CA 1
ATOM 2468 C C . PHE A 1 304 ? -18.497 -12.669 17.367 1.00 95.75 304 PHE A C 1
ATOM 2470 O O . PHE A 1 304 ? -17.689 -12.966 18.254 1.00 95.75 304 PHE A O 1
ATOM 2477 N N . VAL A 1 305 ? -18.269 -11.659 16.520 1.00 96.81 305 VAL A N 1
ATOM 2478 C CA . VAL A 1 305 ? -17.041 -10.852 16.543 1.00 96.81 305 VAL A CA 1
ATOM 2479 C C . VAL A 1 305 ? -16.894 -10.103 17.867 1.00 96.81 305 VAL A C 1
ATOM 2481 O O . VAL A 1 305 ? -15.821 -10.129 18.473 1.00 96.81 305 VAL A O 1
ATOM 2484 N N . LEU A 1 306 ? -17.953 -9.466 18.372 1.00 95.81 306 LEU A N 1
ATOM 2485 C CA . LEU A 1 306 ? -17.901 -8.726 19.635 1.00 95.81 306 LEU A CA 1
ATOM 2486 C C . LEU A 1 306 ? -17.634 -9.638 20.838 1.00 95.81 306 LEU A C 1
ATOM 2488 O O . LEU A 1 306 ? -16.927 -9.215 21.751 1.00 95.81 306 LEU A O 1
ATOM 2492 N N . ARG A 1 307 ? -18.140 -10.878 20.859 1.00 94.94 307 ARG A N 1
ATOM 2493 C CA . ARG A 1 307 ? -17.798 -11.857 21.910 1.00 94.94 307 ARG A CA 1
ATOM 2494 C C . ARG A 1 307 ? -16.318 -12.228 21.884 1.00 94.94 307 ARG A C 1
ATOM 2496 O O . ARG A 1 307 ? -15.711 -12.356 22.945 1.00 94.94 307 ARG A O 1
ATOM 2503 N N . ALA A 1 308 ? -15.740 -12.377 20.694 1.00 95.25 308 ALA A N 1
ATOM 2504 C CA . ALA A 1 308 ? -14.327 -12.704 20.536 1.00 95.25 308 ALA A CA 1
ATOM 2505 C C . ALA A 1 308 ? -13.411 -11.525 20.909 1.00 95.25 308 ALA A C 1
ATOM 2507 O O . ALA A 1 308 ? -12.419 -11.707 21.612 1.00 95.25 308 ALA A O 1
ATOM 2508 N N . VAL A 1 309 ? -13.751 -10.310 20.469 1.00 95.00 309 VAL A N 1
ATOM 2509 C CA . VAL A 1 309 ? -12.938 -9.102 20.689 1.00 95.00 309 VAL A CA 1
ATOM 2510 C C . VAL A 1 309 ? -13.139 -8.518 22.094 1.00 95.00 309 VAL A C 1
ATOM 2512 O O . VAL A 1 309 ? -12.193 -8.019 22.702 1.00 95.00 309 VAL A O 1
ATOM 2515 N N . TYR A 1 310 ? -14.349 -8.618 22.652 1.00 94.00 310 TYR A N 1
ATOM 2516 C CA . TYR A 1 310 ? -14.702 -8.108 23.979 1.00 94.00 310 TYR A CA 1
ATOM 2517 C C . TYR A 1 310 ? -15.417 -9.165 24.843 1.00 94.00 310 TYR A C 1
ATOM 2519 O O . TYR A 1 310 ? -16.603 -9.010 25.150 1.00 94.00 310 TYR A O 1
ATOM 2527 N N . PRO A 1 311 ? -14.704 -10.188 25.360 1.00 91.44 311 PRO A N 1
ATOM 2528 C CA . PRO A 1 311 ? -15.318 -11.304 26.098 1.00 91.44 311 PRO A CA 1
ATOM 2529 C C . PRO A 1 311 ? -16.086 -10.905 27.365 1.00 91.44 311 PRO A C 1
ATOM 2531 O O . PRO A 1 311 ? -16.918 -11.655 27.863 1.00 91.44 311 PRO A O 1
ATOM 2534 N N . ARG A 1 312 ? -15.793 -9.722 27.919 1.00 92.50 312 ARG A N 1
ATOM 2535 C CA . ARG A 1 312 ? -16.439 -9.185 29.129 1.00 92.50 312 ARG A CA 1
ATOM 2536 C C . ARG A 1 312 ? -17.630 -8.268 28.829 1.00 92.50 312 ARG A C 1
ATOM 2538 O O . ARG A 1 312 ? -18.228 -7.736 29.761 1.00 92.50 312 ARG A O 1
ATOM 2545 N N . MET A 1 313 ? -17.951 -8.025 27.557 1.00 92.50 313 MET A N 1
ATOM 2546 C CA . MET A 1 313 ? -19.049 -7.142 27.166 1.00 92.50 313 MET A CA 1
ATOM 2547 C C . MET A 1 313 ? -20.395 -7.856 27.321 1.00 92.50 313 MET A C 1
ATOM 2549 O O . MET A 1 313 ? -20.614 -8.924 26.751 1.00 92.50 313 MET A O 1
ATOM 2553 N N . SER A 1 314 ? -21.319 -7.243 28.063 1.00 92.50 314 SER A N 1
ATOM 2554 C CA . SER A 1 314 ? -22.679 -7.769 28.236 1.00 92.50 314 SER A CA 1
ATOM 2555 C C . SER A 1 314 ? -23.497 -7.692 26.944 1.00 92.50 314 SER A C 1
ATOM 2557 O O . SER A 1 314 ? -23.269 -6.824 26.101 1.00 92.50 314 SER A O 1
ATOM 2559 N N . ASP A 1 315 ? -24.528 -8.527 26.827 1.00 89.12 315 ASP A N 1
ATOM 2560 C CA . ASP A 1 315 ? -25.415 -8.564 25.655 1.00 89.12 315 ASP A CA 1
ATOM 2561 C C . ASP A 1 315 ? -26.056 -7.197 25.363 1.00 89.12 315 ASP A C 1
ATOM 2563 O O . ASP A 1 315 ? -26.160 -6.767 24.215 1.00 89.12 315 ASP A O 1
ATOM 2567 N N . LYS A 1 316 ? -26.433 -6.456 26.415 1.00 88.62 316 LYS A N 1
ATOM 2568 C CA . LYS A 1 316 ? -27.011 -5.108 26.289 1.00 88.62 316 LYS A CA 1
ATOM 2569 C C . LYS A 1 316 ? -26.012 -4.089 25.735 1.00 88.62 316 LYS A C 1
ATOM 2571 O O . LYS A 1 316 ? -26.422 -3.146 25.064 1.00 88.62 316 LYS A O 1
ATOM 2576 N N . GLN A 1 317 ? -24.724 -4.245 26.043 1.00 88.12 317 GLN A N 1
ATOM 2577 C CA . GLN A 1 317 ? -23.664 -3.391 25.507 1.00 88.12 317 GLN A CA 1
ATOM 2578 C C . GLN A 1 317 ? -23.340 -3.752 24.055 1.00 88.12 317 GLN A C 1
ATOM 2580 O O . GLN A 1 317 ? -23.148 -2.834 23.261 1.00 88.12 317 GLN A O 1
ATOM 2585 N N . ARG A 1 318 ? -23.348 -5.046 23.697 1.00 89.31 318 ARG A N 1
ATOM 2586 C CA . ARG A 1 318 ? -23.092 -5.497 22.319 1.00 89.31 318 ARG A CA 1
ATOM 2587 C C . ARG A 1 318 ? -24.134 -4.969 21.336 1.00 89.31 318 ARG A C 1
ATOM 2589 O O . ARG A 1 318 ? -23.764 -4.451 20.299 1.00 89.31 318 ARG A O 1
ATOM 2596 N N . LYS A 1 319 ? -25.414 -4.930 21.723 1.00 84.12 319 LYS A N 1
ATOM 2597 C CA . LYS A 1 319 ? -26.498 -4.342 20.904 1.00 84.12 319 LYS A CA 1
ATOM 2598 C C . LYS A 1 319 ? -26.357 -2.841 20.592 1.00 84.12 319 LYS A C 1
ATOM 2600 O O . LYS A 1 319 ? -27.174 -2.302 19.858 1.00 84.12 319 LYS A O 1
ATOM 2605 N N . ARG A 1 320 ? -25.409 -2.132 21.216 1.00 83.50 320 ARG A N 1
ATOM 2606 C CA . ARG A 1 320 ? -25.175 -0.690 21.007 1.00 83.50 320 ARG A CA 1
ATOM 2607 C C . ARG A 1 320 ? -23.928 -0.401 20.163 1.00 83.50 320 ARG A C 1
ATOM 2609 O O . ARG A 1 320 ? -23.575 0.770 20.044 1.00 83.50 320 ARG A O 1
ATOM 2616 N N . ARG A 1 321 ? -23.227 -1.430 19.689 1.00 77.44 321 ARG A N 1
ATOM 2617 C CA . A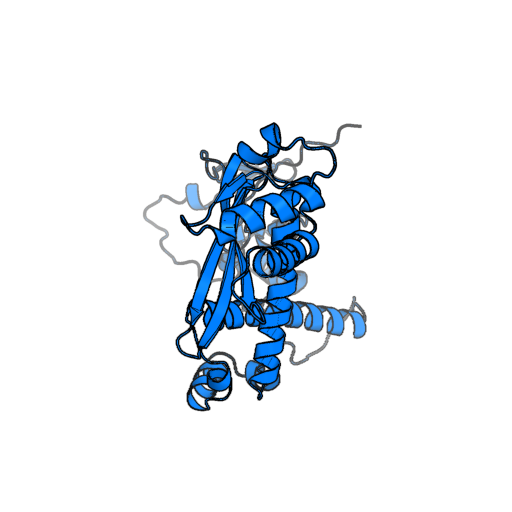RG A 1 321 ? -21.940 -1.371 18.980 1.00 77.44 321 ARG A CA 1
ATOM 2618 C C . ARG A 1 321 ? -22.111 -1.791 17.528 1.00 77.44 321 ARG A C 1
ATOM 2620 O O . ARG A 1 321 ? -21.336 -1.268 16.696 1.00 77.44 321 ARG A O 1
#

Sequence (321 aa):
MQREELDNVVLAPESINNTGSRDPDALIQPDEFKLQGEQYTRCSVIARGPRSTKKRTSVIWLYGEDLQSKRDRKRVWYCYLCEKQRRQQELPAVSNGNSTALDHLHLKHHIDKTTGELKSFRGDSVDSSQPSISDYQDMKSIVFSRRLDRFKELLVRWLVCCHIAFFQIENDYFRDLLFYLFPPLADLLPKAASTIRQWVMNMFEVRKERLRQDMLDSRSSISLSFDLWTSPNYLAVLGVAAHFIDKSGLRRTAVLALREVEGEHSGENIADVLLQVIKDYKITDRVGYFMSDNASANDVCVDFVLRAVYPRMSDKQRKRR

Foldseek 3Di:
DDPPPQFPQQQADCVLAVPDDDDPVPDPNDQWDDAPNFIKGFVVVVPPDPPDPPPDDWLLVVFWGWIATPPPRFIFIFGNNCVNVVHHTPGHTPPPHCVVSLCCCCVVVCQHRPPRHRDDDPDDDDDDDDDDPVVVVVVVVVVVVVVLVVVLVVVLCCCVVVVNQLCVLLDPVVVVVVCVVPVVCVVVRDNDSVVNVVSNVVVVVVVLLVVLVQQVQFPAFKEKEWEWDQDPVRFTWIWIKIWTQGDVRDIDIDTQDTDTQPDDLALVSVLVVVVVSCVSSVRLQRYDHYHYDPDPRVLSNQVSNCCVSPVPDDPVRSVVD

Radius of gyration: 29.27 Å; Cα contacts (8 Å, |Δi|>4): 380; chains: 1; bounding box: 75×70×58 Å

InterPro domains:
  IPR012337 Ribonuclease H-like superfamily [SSF53098] (213-305)
  IPR052035 Zinc finger BED domain-containing [PTHR46481] (50-309)